Protein AF-A0A0G4H4T4-F1 (afdb_monomer)

Solvent-accessible surface area (backbone atoms only — not comparable to full-atom values): 20470 Å² total; per-residue (Å²): 136,87,86,87,83,89,79,90,76,86,79,80,77,78,75,78,74,73,70,76,80,68,74,73,81,75,78,74,52,61,68,52,47,75,66,46,26,51,54,52,44,67,73,42,42,95,56,39,60,90,73,38,37,71,40,66,30,82,48,94,60,64,48,54,37,31,31,48,62,66,44,24,64,69,31,49,45,28,69,75,66,34,40,66,77,55,71,51,74,56,54,54,92,79,31,31,40,35,32,39,45,32,46,60,18,65,67,58,53,51,41,40,59,73,68,26,41,36,42,32,26,19,42,52,68,68,33,36,50,28,31,52,51,21,32,42,74,65,66,50,57,61,51,41,41,32,76,31,36,59,16,57,48,76,45,69,31,31,36,40,15,36,70,71,30,48,73,52,55,35,79,47,40,71,78,66,74,73,59,77,67,78,84,75,78,77,86,52,60,80,54,71,47,85,33,46,26,31,24,52,50,78,43,48,80,79,69,46,60,79,80,58,62,92,54,54,31,36,34,40,39,43,49,69,41,36,56,64,33,28,54,65,12,23,52,59,43,56,71,36,96,76,33,55,38,32,33,45,37,51,50,42,57,71,45,16,49,76,69,77,44,52,61,68,62,49,51,55,51,48,38,64,66,70,58,28,44,33,36,58,56,89,56,98,68,65,64,94,72,58,64,24,88,22,45,70,55,43,31,52,51,39,34,78,46,66,40,76,71,74,75,90,66,85,71,28,37,36,41,36,41,64,83,73,90,68,72,75,64,57,57,69,66,54,71,75,43,96,59,49,50,69,63,69,73,92,71,90,74,80,73,98,77,82,84,132

Radius of gyration: 23.06 Å; Cα contacts (8 Å, |Δi|>4): 632; chains: 1; bounding box: 80×71×57 Å

InterPro domains:
  IPR006342 Methyltransferase FkbM [PF05050] (99-255)
  IPR006342 Methyltransferase FkbM [TIGR01444] (96-235)
  IPR029063 S-adenosyl-L-methionine-dependent methyltransferase superfamily [G3DSA:3.40.50.150] (80-288)
  IPR029063 S-adenosyl-L-methionine-dependent methyltransferase superfamily [SSF53335] (57-280)
  IPR052514 S-adenosyl-L-methionine-dependent methyltransferase [PTHR34203] (74-253)

Sequence (356 aa):
MLLSMFLFVALRLERKDQAVNVSAYVPSPADLSLEGCAALLSYYGSSGPNNTEVVVVEHNPFFNMAVWKEGDLISREIQQTKQLGEQGMPLDGDEVLIDVGANVGWYTLKAASEGHRVFAFEPMPQNYELVHWSLCKNGFTHVKLFNVALGSKEQSCWMESAYDNFGNGVVRCKNERDSGGVMQEREHFERASHIKALRFDSLLPALGLDALGSRPLTLKVDIEGSEVGFFEGAQRFFSGPNAPTLIQLEVNERFLIQKGKSAQLLLQKLSTVNNYDIYINQCAKIPKGLIFGSKRRFWAFLKKHGVPEYPGQFDVVAILRTWSDHFMWLSNIYCGFSSVKYLPSYRHLESCNQLQ

Structure (mmCIF, N/CA/C/O backbone):
data_AF-A0A0G4H4T4-F1
#
_entry.id   AF-A0A0G4H4T4-F1
#
loop_
_atom_site.group_PDB
_atom_site.id
_atom_site.type_symbol
_atom_site.label_atom_id
_atom_site.label_alt_id
_atom_site.label_comp_id
_atom_site.label_asym_id
_atom_site.label_entity_id
_atom_site.label_seq_id
_atom_site.pdbx_PDB_ins_code
_atom_site.Cartn_x
_atom_site.Cartn_y
_atom_site.Cartn_z
_atom_site.occupancy
_atom_site.B_iso_or_equiv
_atom_site.auth_seq_id
_atom_site.auth_comp_id
_atom_site.auth_asym_id
_atom_site.auth_atom_id
_atom_site.pdbx_PDB_model_num
ATOM 1 N N . MET A 1 1 ? -49.596 53.804 14.381 1.00 37.28 1 MET A N 1
ATOM 2 C CA . MET A 1 1 ? -49.160 52.701 15.261 1.00 37.28 1 MET A CA 1
ATOM 3 C C . MET A 1 1 ? -50.045 51.505 14.951 1.00 37.28 1 MET A C 1
ATOM 5 O O . MET A 1 1 ? -51.248 51.647 15.077 1.00 37.28 1 MET A O 1
ATOM 9 N N . LEU A 1 2 ? -49.427 50.394 14.540 1.00 32.81 2 LEU A N 1
ATOM 10 C CA . LEU A 1 2 ? -49.981 49.037 14.404 1.00 32.81 2 LEU A CA 1
ATOM 11 C C . LEU A 1 2 ? -50.993 48.715 13.276 1.00 32.81 2 LEU A C 1
ATOM 13 O O . LEU A 1 2 ? -52.074 49.276 13.182 1.00 32.81 2 LEU A O 1
ATOM 17 N N . LEU A 1 3 ? -50.600 47.653 12.558 1.00 27.78 3 LEU A N 1
ATOM 18 C CA . LEU A 1 3 ? -51.378 46.582 11.920 1.00 27.78 3 LEU A CA 1
ATOM 19 C C . LEU A 1 3 ? -52.024 46.774 10.529 1.00 27.78 3 LEU A C 1
ATOM 21 O O . LEU A 1 3 ? -53.104 47.333 10.384 1.00 27.78 3 LEU A O 1
ATOM 25 N N . SER A 1 4 ? -51.450 46.029 9.570 1.00 32.47 4 SER A N 1
ATOM 26 C CA . SER A 1 4 ? -52.080 44.893 8.854 1.00 32.47 4 SER A CA 1
ATOM 27 C C . SER A 1 4 ? -52.183 44.983 7.322 1.00 32.47 4 SER A C 1
ATOM 29 O O . SER A 1 4 ? -52.358 46.051 6.753 1.00 32.47 4 SER A O 1
ATOM 31 N N . MET A 1 5 ? -52.121 43.786 6.714 1.00 32.56 5 MET A N 1
ATOM 32 C CA . MET A 1 5 ? -52.320 43.389 5.305 1.00 32.56 5 MET A CA 1
ATOM 33 C C . MET A 1 5 ? -51.042 43.322 4.453 1.00 32.56 5 MET A C 1
ATOM 35 O O . MET A 1 5 ? -50.627 44.290 3.833 1.00 32.56 5 MET A O 1
ATOM 39 N N . PHE A 1 6 ? -50.264 42.235 4.533 1.00 34.12 6 PHE A N 1
ATOM 40 C CA . PHE A 1 6 ? -50.446 40.958 3.806 1.00 34.12 6 PHE A CA 1
ATOM 41 C C . PHE A 1 6 ? -50.684 41.121 2.296 1.00 34.12 6 PHE A C 1
ATOM 43 O O . PHE A 1 6 ? -51.820 41.232 1.848 1.00 34.12 6 PHE A O 1
ATOM 50 N N . LEU A 1 7 ? -49.608 40.979 1.515 1.00 29.95 7 LEU A N 1
ATOM 51 C CA . LEU A 1 7 ? -49.676 40.406 0.174 1.00 29.95 7 LEU A CA 1
ATOM 52 C C . LEU A 1 7 ? -48.554 39.367 0.035 1.00 29.95 7 LEU A C 1
ATOM 54 O O . LEU A 1 7 ? -47.370 39.693 -0.007 1.00 29.95 7 LEU A O 1
ATOM 58 N N . PHE A 1 8 ? -48.954 38.098 0.046 1.00 31.11 8 PHE A N 1
ATOM 59 C CA . PHE A 1 8 ? -48.112 36.938 -0.224 1.00 31.11 8 PHE A CA 1
ATOM 60 C C . PHE A 1 8 ? -47.688 36.951 -1.700 1.00 31.11 8 PHE A C 1
ATOM 62 O O . PHE A 1 8 ? -48.530 36.798 -2.582 1.00 31.11 8 PHE A O 1
ATOM 69 N N . VAL A 1 9 ? -46.387 37.046 -1.970 1.00 30.89 9 VAL A N 1
ATOM 70 C CA . VAL A 1 9 ? -45.792 36.564 -3.224 1.00 30.89 9 VAL A CA 1
ATOM 71 C C . VAL A 1 9 ? -44.870 35.411 -2.851 1.00 30.89 9 VAL A C 1
ATOM 73 O O . VAL A 1 9 ? -43.758 35.604 -2.366 1.00 30.89 9 VAL A O 1
ATOM 76 N N . ALA A 1 10 ? -45.369 34.191 -3.029 1.00 31.05 10 ALA A N 1
ATOM 77 C CA . ALA A 1 10 ? -44.588 32.973 -2.895 1.00 31.05 10 ALA A CA 1
ATOM 78 C C . ALA A 1 10 ? -43.666 32.828 -4.117 1.00 31.05 10 ALA A C 1
ATOM 80 O O . ALA A 1 10 ? -44.035 32.222 -5.121 1.00 31.05 10 ALA A O 1
ATOM 81 N N . LEU A 1 11 ? -42.456 33.387 -4.041 1.00 30.59 11 LEU A N 1
ATOM 82 C CA . LEU A 1 11 ? -41.373 33.034 -4.958 1.00 30.59 11 LEU A CA 1
ATOM 83 C C . LEU A 1 11 ? -40.764 31.710 -4.496 1.00 30.59 11 LEU A C 1
ATOM 85 O O . LEU A 1 11 ? -39.883 31.655 -3.638 1.00 30.59 11 LEU A O 1
ATOM 89 N N . ARG A 1 12 ? -41.278 30.626 -5.078 1.00 30.78 12 ARG A N 1
ATOM 90 C CA . ARG A 1 12 ? -40.677 29.295 -5.048 1.00 30.78 12 ARG A CA 1
ATOM 91 C C . ARG A 1 12 ? -39.359 29.365 -5.827 1.00 30.78 12 ARG A C 1
ATOM 93 O O . ARG A 1 12 ? -39.325 29.152 -7.033 1.00 30.78 12 ARG A O 1
ATOM 100 N N . LEU A 1 13 ? -38.274 29.725 -5.145 1.00 31.22 13 LEU A N 1
ATOM 101 C CA . LEU A 1 13 ? -36.924 29.523 -5.657 1.00 31.22 13 LEU A CA 1
ATOM 102 C C . LEU A 1 13 ? -36.629 28.024 -5.574 1.00 31.22 13 LEU A C 1
ATOM 104 O O . LEU A 1 13 ? -36.063 27.536 -4.599 1.00 31.22 13 LEU A O 1
ATOM 108 N N . GLU A 1 14 ? -37.044 27.287 -6.603 1.00 32.19 14 GLU A N 1
ATOM 109 C CA . GLU A 1 14 ? -36.424 26.010 -6.934 1.00 32.19 14 GLU A CA 1
ATOM 110 C C . GLU A 1 14 ? -34.950 26.300 -7.230 1.00 32.19 14 GLU A C 1
ATOM 112 O O . GLU A 1 14 ? -34.565 26.655 -8.346 1.00 32.19 14 GLU A O 1
ATOM 117 N N . ARG A 1 15 ? -34.102 26.187 -6.199 1.00 32.22 15 ARG A N 1
ATOM 118 C CA . ARG A 1 15 ? -32.687 25.916 -6.421 1.00 32.22 15 ARG A CA 1
ATOM 119 C C . ARG A 1 15 ? -32.653 24.616 -7.208 1.00 32.22 15 ARG A C 1
ATOM 121 O O . ARG A 1 15 ? -32.870 23.540 -6.660 1.00 32.22 15 ARG A O 1
ATOM 128 N N . LYS A 1 16 ? -32.399 24.732 -8.510 1.00 32.16 16 LYS A N 1
ATOM 129 C CA . LYS A 1 16 ? -31.755 23.666 -9.262 1.00 32.16 16 LYS A CA 1
ATOM 130 C C . LYS A 1 16 ? -30.406 23.457 -8.590 1.00 32.16 16 LYS A C 1
ATOM 132 O O . LYS A 1 16 ? -29.417 24.071 -8.982 1.00 32.16 16 LYS A O 1
ATOM 137 N N . ASP A 1 17 ? -30.387 22.620 -7.559 1.00 33.25 17 ASP A N 1
ATOM 138 C CA . ASP A 1 17 ? -29.204 21.853 -7.225 1.00 33.25 17 ASP A CA 1
ATOM 139 C C . ASP A 1 17 ? -28.905 21.048 -8.489 1.00 33.25 17 ASP A C 1
ATOM 141 O O . ASP A 1 17 ? -29.428 19.957 -8.717 1.00 33.25 17 ASP A O 1
ATOM 145 N N . GLN A 1 18 ? -28.108 21.640 -9.381 1.00 31.28 18 GLN A N 1
ATOM 146 C CA . GLN A 1 18 ? -27.301 20.865 -10.297 1.00 31.28 18 GLN A CA 1
ATOM 147 C C . GLN A 1 18 ? -26.357 20.073 -9.400 1.00 31.28 18 GLN A C 1
ATOM 149 O O . GLN A 1 18 ? -25.233 20.486 -9.124 1.00 31.28 18 GLN A O 1
ATOM 154 N N . ALA A 1 19 ? -26.855 18.940 -8.903 1.00 32.88 19 ALA A N 1
ATOM 155 C CA . ALA A 1 19 ? -26.025 17.822 -8.539 1.00 32.88 19 ALA A CA 1
ATOM 156 C C . ALA A 1 19 ? -25.142 17.587 -9.761 1.00 32.88 19 ALA A C 1
ATOM 158 O O . ALA A 1 19 ? -25.596 17.079 -10.790 1.00 32.88 19 ALA A O 1
ATOM 159 N N . VAL A 1 20 ? -23.901 18.065 -9.689 1.00 32.56 20 VAL A N 1
ATOM 160 C CA . VAL A 1 20 ? -22.865 17.640 -10.612 1.00 32.56 20 VAL A CA 1
ATOM 161 C C . VAL A 1 20 ? -22.817 16.139 -10.407 1.00 32.56 20 VAL A C 1
ATOM 163 O O . VAL A 1 20 ? -22.370 15.656 -9.368 1.00 32.56 20 VAL A O 1
ATOM 166 N N . ASN A 1 21 ? -23.392 15.418 -11.361 1.00 32.97 21 ASN A N 1
ATOM 167 C CA . ASN A 1 21 ? -23.432 13.973 -11.380 1.00 32.97 21 ASN A CA 1
ATOM 168 C C . ASN A 1 21 ? -22.012 13.506 -11.720 1.00 32.97 21 ASN A C 1
ATOM 170 O O . ASN A 1 21 ? -21.720 13.081 -12.834 1.00 32.97 21 ASN A O 1
ATOM 174 N N . VAL A 1 22 ? -21.084 13.687 -10.778 1.00 40.03 22 VAL A N 1
ATOM 175 C CA . VAL A 1 22 ? -19.792 13.020 -10.802 1.00 40.03 22 VAL A CA 1
ATOM 176 C C . VAL A 1 22 ? -20.114 11.592 -10.394 1.00 40.03 22 VAL A C 1
ATOM 178 O O . VAL A 1 22 ? -20.008 11.234 -9.225 1.00 40.03 22 VAL A O 1
ATOM 181 N N . SER A 1 23 ? -20.553 10.760 -11.341 1.00 44.47 23 SER A N 1
ATOM 182 C CA . SER A 1 23 ? -20.332 9.329 -11.170 1.00 44.47 23 SER A CA 1
ATOM 183 C C . SER A 1 23 ? -18.817 9.195 -11.051 1.00 44.47 23 SER A C 1
ATOM 185 O O . SER A 1 23 ? -18.103 9.366 -12.042 1.00 44.47 23 SER A O 1
ATOM 187 N N . ALA A 1 24 ? -18.317 9.070 -9.821 1.00 53.00 24 ALA A N 1
ATOM 188 C CA . ALA A 1 24 ? -16.897 9.006 -9.539 1.00 53.00 24 ALA A CA 1
ATOM 189 C C . ALA A 1 24 ? -16.314 7.906 -10.424 1.00 53.00 24 ALA A C 1
ATOM 191 O O . ALA A 1 24 ? -16.667 6.739 -10.275 1.00 53.00 24 ALA A O 1
ATOM 192 N N . TYR A 1 25 ? -15.496 8.290 -11.406 1.00 64.69 25 TYR A N 1
ATOM 193 C CA . TYR A 1 25 ? -14.772 7.325 -12.216 1.00 64.69 25 TYR A CA 1
ATOM 194 C C . TYR A 1 25 ? -13.873 6.548 -11.260 1.00 64.69 25 TYR A C 1
ATOM 196 O O . TYR A 1 25 ? -12.859 7.075 -10.795 1.00 64.69 25 TYR A O 1
ATOM 204 N N . VAL A 1 26 ? -14.290 5.331 -10.923 1.00 70.81 26 VAL A N 1
ATOM 205 C CA . VAL A 1 26 ? -13.469 4.398 -10.171 1.00 70.81 26 VAL A CA 1
ATOM 206 C C . VAL A 1 26 ? -12.396 3.911 -11.142 1.00 70.81 26 VAL A C 1
ATOM 208 O O . VAL A 1 26 ? -12.739 3.323 -12.169 1.00 70.81 26 VAL A O 1
ATOM 211 N N . PRO A 1 27 ? -11.110 4.199 -10.892 1.00 82.56 27 PRO A N 1
ATOM 212 C CA . PRO A 1 27 ? -10.045 3.727 -11.761 1.00 82.56 27 PRO A CA 1
ATOM 213 C C . PRO A 1 27 ? -10.032 2.201 -11.771 1.00 82.56 27 PRO A C 1
ATOM 215 O O . PRO A 1 27 ? -10.185 1.556 -10.731 1.00 82.56 27 PRO A O 1
ATOM 218 N N . SER A 1 28 ? -9.826 1.631 -12.954 1.00 89.81 28 SER A N 1
ATOM 219 C CA . SER A 1 28 ? -9.488 0.214 -13.054 1.00 89.81 28 SER A CA 1
ATOM 220 C C . SER A 1 28 ? -8.114 -0.018 -12.418 1.00 89.81 28 SER A C 1
ATOM 222 O O . SER A 1 28 ? -7.262 0.875 -12.495 1.00 89.81 28 SER A O 1
ATOM 224 N N . PRO A 1 29 ? -7.891 -1.173 -11.773 1.00 94.56 29 PRO A N 1
ATOM 225 C CA . PRO A 1 29 ? -6.560 -1.531 -11.312 1.00 94.56 29 PRO A CA 1
ATOM 226 C C . PRO A 1 29 ? -5.611 -1.734 -12.502 1.00 94.56 29 PRO A C 1
ATOM 228 O O . PRO A 1 29 ? -6.056 -1.887 -13.642 1.00 94.56 29 PRO A O 1
ATOM 231 N N . ALA A 1 30 ? -4.309 -1.765 -12.220 1.00 96.19 30 ALA A N 1
ATOM 232 C CA . ALA A 1 30 ? -3.278 -2.133 -13.180 1.00 96.19 30 ALA A CA 1
ATOM 233 C C . ALA A 1 30 ? -3.620 -3.454 -13.887 1.00 96.19 30 ALA A C 1
ATOM 235 O O . ALA A 1 30 ? -4.069 -4.410 -13.247 1.00 96.19 30 ALA A O 1
ATOM 236 N N . ASP A 1 31 ? -3.375 -3.519 -15.197 1.00 96.62 31 ASP A N 1
ATOM 237 C CA . ASP A 1 31 ? -3.508 -4.765 -15.946 1.00 96.62 31 ASP A CA 1
ATOM 238 C C . ASP A 1 31 ? -2.306 -5.671 -15.650 1.00 96.62 31 ASP A C 1
ATOM 240 O O . ASP A 1 31 ? -1.183 -5.417 -16.093 1.00 96.62 31 ASP A O 1
ATOM 244 N N . LEU A 1 32 ? -2.560 -6.706 -14.849 1.00 97.25 32 LEU A N 1
ATOM 245 C CA . LEU A 1 32 ? -1.602 -7.753 -14.494 1.00 97.25 32 LEU A CA 1
ATOM 246 C C . LEU A 1 32 ? -1.902 -9.073 -15.221 1.00 97.25 32 LEU A C 1
ATOM 248 O O . LEU A 1 32 ? -1.457 -10.136 -14.789 1.00 97.25 32 LEU A O 1
ATOM 252 N N . SER A 1 33 ? -2.693 -9.037 -16.299 1.00 96.75 33 SER A N 1
ATOM 253 C CA . SER A 1 33 ? -2.870 -10.194 -17.175 1.00 96.75 33 SER A CA 1
ATOM 254 C C . SER A 1 33 ? -1.559 -10.554 -17.883 1.00 96.75 33 SER A C 1
ATOM 256 O O . SER A 1 33 ? -0.633 -9.746 -17.971 1.00 96.75 33 SER A O 1
ATOM 258 N N . LEU A 1 34 ? -1.476 -11.772 -18.427 1.00 94.44 34 LEU A N 1
ATOM 259 C CA . LEU A 1 34 ? -0.310 -12.198 -19.210 1.00 94.44 34 LEU A CA 1
ATOM 260 C C . LEU A 1 34 ? -0.035 -11.248 -20.386 1.00 94.44 34 LEU A C 1
ATOM 262 O O . LEU A 1 34 ? 1.118 -10.904 -20.632 1.00 94.44 34 LEU A O 1
ATOM 266 N N . GLU A 1 35 ? -1.084 -10.798 -21.078 1.00 95.94 35 GLU A N 1
ATOM 267 C CA . GLU A 1 35 ? -0.975 -9.867 -22.206 1.00 95.94 35 GLU A CA 1
ATOM 268 C C . GLU A 1 35 ? -0.559 -8.467 -21.743 1.00 95.94 35 GLU A C 1
ATOM 270 O O . GLU A 1 35 ? 0.391 -7.902 -22.289 1.00 95.94 35 GLU A O 1
ATOM 275 N N . GLY A 1 36 ? -1.202 -7.941 -20.694 1.00 96.00 36 GLY A N 1
ATOM 276 C CA . GLY A 1 36 ? -0.871 -6.637 -20.117 1.00 96.00 36 GLY A CA 1
ATOM 277 C C . GLY A 1 36 ? 0.573 -6.566 -19.627 1.00 96.00 36 GLY A C 1
ATOM 278 O O . GLY A 1 36 ? 1.312 -5.640 -19.968 1.00 96.00 36 GLY A O 1
ATOM 279 N N . CYS A 1 37 ? 1.022 -7.592 -18.903 1.00 96.94 37 CYS A N 1
ATOM 280 C CA . CYS A 1 37 ? 2.400 -7.674 -18.438 1.00 96.94 37 CYS A CA 1
ATOM 281 C C . CYS A 1 37 ? 3.404 -7.876 -19.576 1.00 96.94 37 CYS A C 1
ATOM 283 O O . CYS A 1 37 ? 4.476 -7.273 -19.538 1.00 96.94 37 CYS A O 1
ATOM 285 N N . ALA A 1 38 ? 3.083 -8.666 -20.606 1.00 95.50 38 ALA A N 1
ATOM 286 C CA . ALA A 1 38 ? 3.955 -8.809 -21.771 1.00 95.50 38 ALA A CA 1
ATOM 287 C C . ALA A 1 38 ? 4.137 -7.471 -22.506 1.00 95.50 38 ALA A C 1
ATOM 289 O O . ALA A 1 38 ? 5.264 -7.108 -22.846 1.00 95.50 38 ALA A O 1
ATOM 290 N N . ALA A 1 39 ? 3.055 -6.709 -22.693 1.00 95.62 39 ALA A N 1
ATOM 291 C CA . ALA A 1 39 ? 3.109 -5.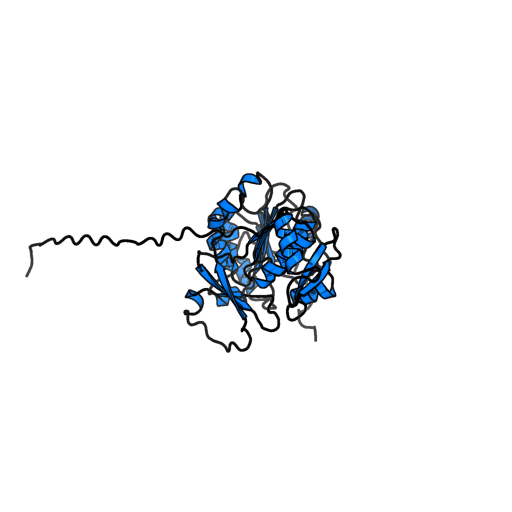381 -23.298 1.00 95.62 39 ALA A CA 1
ATOM 292 C C . ALA A 1 39 ? 3.951 -4.403 -22.457 1.00 95.62 39 ALA A C 1
ATOM 294 O O . ALA A 1 39 ? 4.842 -3.739 -22.990 1.00 95.62 39 ALA A O 1
ATOM 295 N N . LEU A 1 40 ? 3.729 -4.364 -21.138 1.00 95.06 40 LEU A N 1
ATOM 296 C CA . LEU A 1 40 ? 4.469 -3.502 -20.210 1.00 95.06 40 LEU A CA 1
ATOM 297 C C . LEU A 1 40 ? 5.972 -3.822 -20.195 1.00 95.06 40 LEU A C 1
ATOM 299 O O . LEU A 1 40 ? 6.812 -2.928 -20.310 1.00 95.06 40 LEU A O 1
ATOM 303 N N . LEU A 1 41 ? 6.321 -5.105 -20.076 1.00 94.94 41 LEU A N 1
ATOM 304 C CA . LEU A 1 41 ? 7.710 -5.562 -20.056 1.00 94.94 41 LEU A CA 1
ATOM 305 C C . LEU A 1 41 ? 8.390 -5.371 -21.416 1.00 94.94 41 LEU A C 1
ATOM 307 O O . LEU A 1 41 ? 9.589 -5.118 -21.454 1.00 94.94 41 LEU A O 1
ATOM 311 N N . SER A 1 42 ? 7.650 -5.445 -22.527 1.00 94.81 42 SER A N 1
ATOM 312 C CA . SER A 1 42 ? 8.179 -5.103 -23.852 1.00 94.81 42 SER A CA 1
ATOM 313 C C . SER A 1 42 ? 8.459 -3.607 -23.996 1.00 94.81 42 SER A C 1
ATOM 315 O O . SER A 1 42 ? 9.399 -3.245 -24.699 1.00 94.81 42 SER A O 1
ATOM 317 N N . TYR A 1 43 ? 7.653 -2.746 -23.369 1.00 93.81 43 TYR A N 1
ATOM 318 C CA . TYR A 1 43 ? 7.829 -1.294 -23.428 1.00 93.81 43 TYR A CA 1
ATOM 319 C C . TYR A 1 43 ? 9.043 -0.826 -22.615 1.00 93.81 43 TYR A C 1
ATOM 321 O O . TYR A 1 43 ? 9.871 -0.076 -23.125 1.00 93.81 43 TYR A O 1
ATOM 329 N N . TYR A 1 44 ? 9.182 -1.298 -21.372 1.00 91.69 44 TYR A N 1
ATOM 330 C CA . TYR A 1 44 ? 10.284 -0.898 -20.483 1.00 91.69 44 TYR A CA 1
ATOM 331 C C . TYR A 1 44 ? 11.536 -1.781 -20.591 1.00 91.69 44 TYR A C 1
ATOM 333 O O . TYR A 1 44 ? 12.620 -1.396 -20.153 1.00 91.69 44 TYR A O 1
ATOM 341 N N . GLY A 1 45 ? 11.409 -2.985 -21.148 1.00 88.88 45 GLY A N 1
ATOM 342 C CA . GLY A 1 45 ? 12.477 -3.977 -21.171 1.00 88.88 45 GLY A CA 1
ATOM 343 C C . GLY A 1 45 ? 12.793 -4.564 -19.791 1.00 88.88 45 GLY A C 1
ATOM 344 O O . GLY A 1 45 ? 12.086 -4.371 -18.797 1.00 88.88 45 GLY A O 1
ATOM 345 N N . SER A 1 46 ? 13.899 -5.311 -19.726 1.00 79.12 46 SER A N 1
ATOM 346 C CA . SER A 1 46 ? 14.372 -5.962 -18.498 1.00 79.12 46 SER A CA 1
ATOM 347 C C . SER A 1 46 ? 14.999 -5.004 -17.483 1.00 79.12 46 SER A C 1
ATOM 349 O O . SER A 1 46 ? 15.239 -5.421 -16.354 1.00 79.12 46 SER A O 1
ATOM 351 N N . SER A 1 47 ? 15.288 -3.764 -17.883 1.00 81.88 47 SER A N 1
ATOM 352 C CA . SER A 1 47 ? 15.904 -2.726 -17.049 1.00 81.88 47 SER A CA 1
ATOM 353 C C . SER A 1 47 ? 14.917 -1.964 -16.167 1.00 81.88 47 SER A C 1
ATOM 355 O O . SER A 1 47 ? 15.364 -1.249 -15.280 1.00 81.88 47 SER A O 1
ATOM 357 N N . GLY A 1 48 ? 13.609 -2.116 -16.391 1.00 88.75 48 GLY A N 1
ATOM 358 C CA . GLY A 1 48 ? 12.593 -1.351 -15.670 1.00 88.75 48 GLY A CA 1
ATOM 359 C C . GLY A 1 48 ? 12.354 0.051 -16.241 1.00 88.75 48 GLY A C 1
ATOM 360 O O . GLY A 1 48 ? 12.911 0.399 -17.287 1.00 88.75 48 GLY A O 1
ATOM 361 N N . PRO A 1 49 ? 11.489 0.846 -15.586 1.00 89.62 49 PRO A N 1
ATOM 362 C CA . PRO A 1 49 ? 11.192 2.222 -15.980 1.00 89.62 49 PRO A CA 1
ATOM 363 C C . PRO A 1 49 ? 12.413 3.154 -16.009 1.00 89.62 49 PRO A C 1
ATOM 365 O O . PRO A 1 49 ? 13.498 2.830 -15.524 1.00 89.62 49 PRO A O 1
ATOM 368 N N . ASN A 1 50 ? 12.255 4.345 -16.590 1.00 86.12 50 ASN A N 1
ATOM 369 C CA . ASN A 1 50 ? 13.350 5.313 -16.697 1.00 86.12 50 ASN A CA 1
ATOM 370 C C . ASN A 1 50 ? 13.886 5.731 -15.318 1.00 86.12 50 ASN A C 1
ATOM 372 O O . ASN A 1 50 ? 13.115 6.025 -14.409 1.00 86.12 50 ASN A O 1
ATOM 376 N N . ASN A 1 51 ? 15.214 5.844 -15.205 1.00 88.88 51 ASN A N 1
ATOM 377 C CA . ASN A 1 51 ? 15.927 6.186 -13.967 1.00 88.88 51 ASN A CA 1
ATOM 378 C C . ASN A 1 51 ? 15.721 5.186 -12.810 1.00 88.88 51 ASN A C 1
ATOM 380 O O . ASN A 1 51 ? 15.662 5.571 -11.639 1.00 88.88 51 ASN A O 1
ATOM 384 N N . THR A 1 52 ? 15.628 3.897 -13.137 1.00 92.81 52 THR A N 1
ATOM 385 C CA . THR A 1 52 ? 15.449 2.828 -12.149 1.00 92.81 52 THR A CA 1
ATOM 386 C C . THR A 1 52 ? 16.604 1.838 -12.150 1.00 92.81 52 TH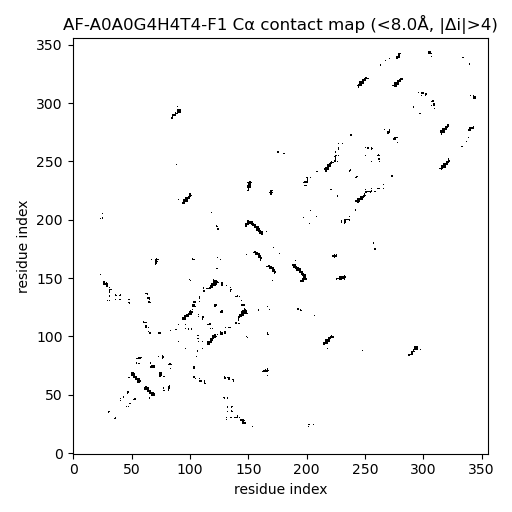R A C 1
ATOM 388 O O . THR A 1 52 ? 17.407 1.777 -13.085 1.00 92.81 52 THR A O 1
ATOM 391 N N . GLU A 1 53 ? 16.693 1.080 -11.066 1.00 94.25 53 GLU A N 1
ATOM 392 C CA . GLU A 1 53 ? 17.526 -0.104 -10.928 1.00 94.25 53 GLU A CA 1
ATOM 393 C C . GLU A 1 53 ? 16.643 -1.280 -10.504 1.00 94.25 53 GLU A C 1
ATOM 395 O O . GLU A 1 53 ? 15.724 -1.121 -9.700 1.00 94.25 53 GLU A O 1
ATOM 400 N N . VAL A 1 54 ? 16.927 -2.473 -11.030 1.00 95.25 54 VAL A N 1
ATOM 401 C CA . VAL A 1 54 ? 16.255 -3.702 -10.603 1.00 95.25 54 VAL A CA 1
ATOM 402 C C . VAL A 1 54 ? 17.076 -4.357 -9.505 1.00 95.25 54 VAL A C 1
ATOM 404 O O . VAL A 1 54 ? 18.195 -4.815 -9.731 1.00 95.25 54 VAL A O 1
ATOM 407 N N . VAL A 1 55 ? 16.489 -4.437 -8.320 1.00 94.25 55 VAL A N 1
ATOM 408 C CA . VAL A 1 55 ? 17.070 -5.091 -7.154 1.00 94.25 55 VAL A CA 1
ATOM 409 C C . VAL A 1 55 ? 16.406 -6.451 -6.966 1.00 94.25 55 VAL A C 1
ATOM 411 O O . VAL A 1 55 ? 15.182 -6.558 -6.919 1.00 94.25 55 VAL A O 1
ATOM 414 N N . VAL A 1 56 ? 17.215 -7.503 -6.841 1.00 93.38 56 VAL A N 1
ATOM 415 C CA . VAL A 1 56 ? 16.737 -8.803 -6.355 1.00 93.38 56 VAL A CA 1
ATOM 416 C C . VAL A 1 56 ? 16.698 -8.732 -4.834 1.00 93.38 56 VAL A C 1
ATOM 418 O O . VAL A 1 56 ? 17.735 -8.574 -4.193 1.00 93.38 56 VAL A O 1
ATOM 421 N N . VAL A 1 57 ? 15.499 -8.802 -4.267 1.00 87.81 57 VAL A N 1
ATOM 422 C CA . VAL A 1 57 ? 15.285 -8.802 -2.822 1.00 87.81 57 VAL A CA 1
ATOM 423 C C . VAL A 1 57 ? 15.593 -10.191 -2.285 1.00 87.81 57 VAL A C 1
ATOM 425 O O . VAL A 1 57 ? 14.946 -11.174 -2.654 1.00 87.81 57 VAL A O 1
ATOM 428 N N . GLU A 1 58 ? 16.586 -10.261 -1.399 1.00 81.31 58 GLU A N 1
ATOM 429 C CA . GLU A 1 58 ? 17.065 -11.500 -0.783 1.00 81.31 58 GLU A CA 1
ATOM 430 C C . GLU A 1 58 ? 16.195 -11.908 0.410 1.00 81.31 58 GLU A C 1
ATOM 432 O O . GLU A 1 58 ? 16.641 -11.979 1.557 1.00 81.31 58 GLU A O 1
ATOM 437 N N . HIS A 1 59 ? 14.914 -12.151 0.133 1.00 70.19 59 HIS A N 1
ATOM 438 C CA . HIS A 1 59 ? 13.965 -12.712 1.088 1.00 70.19 59 HIS A CA 1
ATOM 439 C C . HIS A 1 59 ? 13.524 -14.116 0.665 1.00 70.19 59 HIS A C 1
ATOM 441 O O . HIS A 1 59 ? 13.815 -14.550 -0.445 1.00 70.19 59 HIS A O 1
ATOM 447 N N . ASN A 1 60 ? 12.849 -14.853 1.551 1.00 67.88 60 ASN A N 1
ATOM 448 C CA . ASN A 1 60 ? 12.244 -16.133 1.195 1.00 67.88 60 ASN A CA 1
ATOM 449 C C . ASN A 1 60 ? 10.714 -15.974 1.143 1.00 67.88 60 ASN A C 1
ATOM 451 O O . ASN A 1 60 ? 10.113 -15.910 2.217 1.00 67.88 60 ASN A O 1
ATOM 455 N N . PRO A 1 61 ? 10.093 -15.925 -0.050 1.00 80.25 61 PRO A N 1
ATOM 456 C CA . PRO A 1 61 ? 10.695 -16.117 -1.375 1.00 80.25 61 PRO A CA 1
ATOM 457 C C . PRO A 1 61 ? 11.339 -14.850 -1.964 1.00 80.25 61 PRO A C 1
ATOM 459 O O . PRO A 1 61 ? 10.966 -13.724 -1.627 1.00 80.25 61 PRO A O 1
ATOM 462 N N . PHE A 1 62 ? 12.303 -15.058 -2.868 1.00 88.94 62 PHE A N 1
ATOM 463 C CA . PHE A 1 62 ? 12.993 -13.986 -3.589 1.00 88.94 62 PHE A CA 1
ATOM 464 C C . PHE A 1 62 ? 12.042 -13.309 -4.577 1.00 88.94 62 PHE A C 1
ATOM 466 O O . PHE A 1 62 ? 11.192 -13.969 -5.178 1.00 88.94 62 PHE A O 1
ATOM 473 N N . PHE A 1 63 ? 12.227 -12.012 -4.807 1.00 93.88 63 PHE A N 1
ATOM 474 C CA . PHE A 1 63 ? 11.501 -11.287 -5.848 1.00 93.88 63 PHE A CA 1
ATOM 475 C C . PHE A 1 63 ? 12.330 -10.134 -6.418 1.00 93.88 63 PHE A C 1
ATOM 477 O O . PHE A 1 63 ? 13.264 -9.640 -5.792 1.00 93.88 63 PHE A O 1
ATOM 484 N N . ASN A 1 64 ? 11.990 -9.711 -7.632 1.00 95.75 64 ASN A N 1
ATOM 485 C CA . ASN A 1 64 ? 12.597 -8.568 -8.307 1.00 95.75 64 ASN A CA 1
ATOM 486 C C . ASN A 1 64 ? 11.805 -7.297 -8.005 1.00 95.75 64 ASN A C 1
ATOM 488 O O . ASN A 1 64 ? 10.577 -7.311 -8.049 1.00 95.75 64 ASN A O 1
ATOM 492 N N . MET A 1 65 ? 12.490 -6.189 -7.775 1.00 95.62 65 MET A N 1
ATOM 493 C CA . MET A 1 65 ? 11.856 -4.906 -7.516 1.00 95.62 65 MET A CA 1
ATOM 494 C C . MET A 1 65 ? 12.582 -3.808 -8.284 1.00 95.62 65 MET A C 1
ATOM 496 O O . MET A 1 65 ? 13.793 -3.657 -8.147 1.00 95.62 65 MET A O 1
ATOM 500 N N . ALA A 1 66 ? 11.848 -3.053 -9.098 1.00 96.69 66 ALA A N 1
ATOM 501 C CA . ALA A 1 66 ? 12.336 -1.793 -9.635 1.00 96.69 66 ALA A CA 1
ATOM 502 C C . ALA A 1 66 ? 12.290 -0.734 -8.529 1.00 96.69 66 ALA A C 1
ATOM 504 O O . ALA A 1 66 ? 11.258 -0.534 -7.890 1.00 96.69 66 ALA A O 1
ATOM 505 N N . VAL A 1 67 ? 13.412 -0.060 -8.318 1.00 95.56 67 VAL A N 1
ATOM 506 C CA . VAL A 1 67 ? 13.560 1.048 -7.371 1.00 95.56 67 VAL A CA 1
ATOM 507 C C . VAL A 1 67 ? 14.207 2.231 -8.074 1.00 95.56 67 VAL A C 1
ATOM 509 O O . VAL A 1 67 ? 14.800 2.077 -9.145 1.00 95.56 67 VAL A O 1
ATOM 512 N N . TRP A 1 68 ? 14.108 3.423 -7.496 1.00 94.50 68 TRP A N 1
ATOM 513 C CA . TRP A 1 68 ? 14.794 4.586 -8.042 1.00 94.50 68 TRP A CA 1
ATOM 514 C C . TRP A 1 68 ? 16.305 4.395 -7.992 1.00 94.50 68 TRP A C 1
ATOM 516 O O . TRP A 1 68 ? 16.853 3.970 -6.978 1.00 94.50 68 TRP A O 1
ATOM 526 N N . LYS A 1 69 ? 16.990 4.747 -9.082 1.00 93.06 69 LYS A N 1
ATOM 527 C CA . LYS A 1 69 ? 18.450 4.638 -9.145 1.00 93.06 69 LYS A CA 1
ATOM 528 C C . LYS A 1 69 ? 19.139 5.594 -8.164 1.00 93.06 69 LYS A C 1
ATOM 530 O O . LYS A 1 69 ? 20.173 5.254 -7.594 1.00 93.06 69 LYS A O 1
ATOM 535 N N . GLU A 1 70 ? 18.574 6.787 -7.990 1.00 90.19 70 GLU A N 1
ATOM 536 C CA . GLU A 1 70 ? 19.083 7.856 -7.131 1.00 90.19 70 GLU A CA 1
ATOM 537 C C . GLU A 1 70 ? 17.951 8.782 -6.657 1.00 90.19 70 GLU A C 1
ATOM 539 O O . GLU A 1 70 ? 16.857 8.757 -7.214 1.00 90.19 70 GLU A O 1
ATOM 544 N N . GLY A 1 71 ? 18.228 9.615 -5.644 1.00 86.38 71 GLY A N 1
ATOM 545 C CA . GLY A 1 71 ? 17.321 10.666 -5.148 1.00 86.38 71 GLY A CA 1
ATOM 546 C C . GLY A 1 71 ? 16.057 10.185 -4.424 1.00 86.38 71 GLY A C 1
ATOM 547 O O . GLY A 1 71 ? 15.108 10.952 -4.285 1.00 86.38 71 GLY A O 1
ATOM 548 N N . ASP A 1 72 ? 16.054 8.942 -3.945 1.00 90.50 72 ASP A N 1
ATOM 549 C CA . ASP A 1 72 ? 15.031 8.395 -3.053 1.00 90.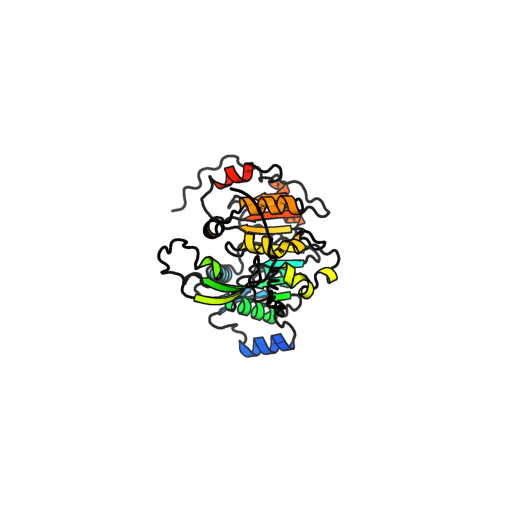50 72 ASP A CA 1
ATOM 550 C C . ASP A 1 72 ? 15.694 7.585 -1.928 1.00 90.50 72 ASP A C 1
ATOM 552 O O . ASP A 1 72 ? 16.555 6.734 -2.176 1.00 90.50 72 ASP A O 1
ATOM 556 N N . LEU A 1 73 ? 15.335 7.883 -0.678 1.00 87.00 73 LEU A N 1
ATOM 557 C CA . LEU A 1 73 ? 15.977 7.291 0.502 1.00 87.00 73 LEU A CA 1
ATOM 558 C C . LEU A 1 73 ? 15.599 5.819 0.685 1.00 87.00 73 LEU A C 1
ATOM 560 O O . LEU A 1 73 ? 16.456 5.005 1.030 1.00 87.00 73 LEU A O 1
ATOM 564 N N . ILE A 1 74 ? 14.338 5.481 0.413 1.00 88.25 74 ILE A N 1
ATOM 565 C CA . ILE A 1 74 ? 13.808 4.119 0.527 1.00 88.25 74 ILE A CA 1
ATOM 566 C C . ILE A 1 74 ? 14.459 3.213 -0.521 1.00 88.25 74 ILE A C 1
ATOM 568 O O . ILE A 1 74 ? 14.964 2.139 -0.197 1.00 88.25 74 ILE A O 1
ATOM 572 N N . SER A 1 75 ? 14.535 3.679 -1.767 1.00 92.12 75 SER A N 1
ATOM 573 C CA . SER A 1 75 ? 15.230 2.983 -2.850 1.00 92.12 75 SER A CA 1
ATOM 574 C C . SER A 1 75 ? 16.702 2.766 -2.520 1.00 92.12 75 SER A C 1
ATOM 576 O O . SER A 1 75 ? 17.191 1.648 -2.669 1.00 92.12 75 SER A O 1
ATOM 578 N N . ARG A 1 76 ? 17.385 3.786 -1.976 1.00 91.56 76 ARG A N 1
ATOM 579 C CA . ARG A 1 76 ? 18.787 3.673 -1.542 1.00 91.56 76 ARG A CA 1
ATOM 580 C C . ARG A 1 76 ? 18.981 2.571 -0.505 1.00 91.56 76 ARG A C 1
ATOM 582 O O . ARG A 1 76 ? 19.921 1.787 -0.624 1.00 91.56 76 ARG A O 1
ATOM 589 N N . GLU A 1 77 ? 18.110 2.501 0.499 1.00 88.38 77 GLU A N 1
ATOM 590 C CA . GLU A 1 77 ? 18.169 1.451 1.520 1.00 88.38 77 GLU A CA 1
ATOM 591 C C . GLU A 1 77 ? 17.986 0.057 0.903 1.00 88.38 77 GLU A C 1
ATOM 593 O O . GLU A 1 77 ? 18.782 -0.847 1.176 1.00 88.38 77 GLU A O 1
ATOM 598 N N . ILE A 1 78 ? 17.008 -0.102 0.006 1.00 90.44 78 ILE A N 1
ATOM 599 C CA . ILE A 1 78 ? 16.739 -1.370 -0.689 1.00 90.44 78 ILE A CA 1
ATOM 600 C C . ILE A 1 78 ? 17.912 -1.776 -1.582 1.00 90.44 78 ILE A C 1
ATOM 602 O O . ILE A 1 78 ? 18.319 -2.936 -1.576 1.00 90.44 78 ILE A O 1
ATOM 606 N N . GLN A 1 79 ? 18.507 -0.840 -2.321 1.00 92.25 79 GLN A N 1
ATOM 607 C CA . GLN A 1 79 ? 19.676 -1.114 -3.161 1.00 92.25 79 GLN A CA 1
ATOM 608 C C . GLN A 1 79 ? 20.850 -1.647 -2.332 1.00 92.25 79 GLN A C 1
ATOM 610 O O . GLN A 1 79 ? 21.491 -2.622 -2.742 1.00 92.25 79 GLN A O 1
ATOM 615 N N . GLN A 1 80 ? 21.109 -1.028 -1.175 1.00 90.38 80 GLN A N 1
ATOM 616 C CA . GLN A 1 80 ? 22.244 -1.332 -0.302 1.00 90.38 80 GLN A CA 1
ATOM 617 C C . GLN A 1 80 ? 22.058 -2.618 0.500 1.00 90.38 80 GLN A C 1
ATOM 619 O O . GLN A 1 80 ? 22.993 -3.403 0.628 1.00 90.38 80 GLN A O 1
ATOM 624 N N . THR A 1 81 ? 20.866 -2.825 1.053 1.00 86.94 81 THR A N 1
ATOM 625 C CA . THR A 1 81 ? 20.612 -3.909 2.012 1.00 86.94 81 THR A CA 1
ATOM 626 C C . THR A 1 81 ? 19.862 -5.087 1.399 1.00 86.94 81 THR A C 1
ATOM 628 O O . THR A 1 81 ? 19.724 -6.124 2.044 1.00 86.94 81 THR A O 1
ATOM 631 N N . LYS A 1 82 ? 19.365 -4.932 0.163 1.00 88.88 82 LYS A N 1
ATOM 632 C CA . LYS A 1 82 ? 18.440 -5.865 -0.502 1.00 88.88 82 LYS A CA 1
ATOM 633 C C . LYS A 1 82 ? 17.156 -6.098 0.296 1.00 88.88 82 LYS A C 1
ATOM 635 O O . LYS A 1 82 ? 16.462 -7.078 0.040 1.00 88.88 82 LYS A O 1
ATOM 640 N N . GLN A 1 83 ? 16.852 -5.215 1.253 1.00 82.75 83 GLN A N 1
ATOM 641 C CA . GLN A 1 83 ? 15.698 -5.257 2.145 1.00 82.75 83 GLN A CA 1
ATOM 642 C C . GLN A 1 83 ? 15.219 -3.823 2.481 1.00 82.75 83 GLN A C 1
ATOM 644 O O . GLN A 1 83 ? 15.905 -2.860 2.157 1.00 82.75 83 GLN A O 1
ATOM 649 N N . LEU A 1 84 ? 14.049 -3.640 3.103 1.00 74.31 84 LEU A N 1
ATOM 650 C CA . LEU A 1 84 ? 13.626 -2.337 3.647 1.00 74.31 84 LEU A CA 1
ATOM 651 C C . LEU A 1 84 ? 13.307 -2.469 5.137 1.00 74.31 84 LEU A C 1
ATOM 653 O O . LEU A 1 84 ? 12.237 -2.958 5.522 1.00 74.31 84 LEU A O 1
ATOM 657 N N . GLY A 1 85 ? 14.276 -2.075 5.970 1.00 63.38 85 GLY A N 1
ATOM 658 C CA . GLY A 1 85 ? 14.439 -2.492 7.366 1.00 63.38 85 GLY A CA 1
ATOM 659 C C . GLY A 1 85 ? 14.135 -3.982 7.602 1.00 63.38 85 GLY A C 1
ATOM 660 O O . GLY A 1 85 ? 13.966 -4.755 6.664 1.00 63.38 85 GLY A O 1
ATOM 661 N N . GLU A 1 86 ? 13.971 -4.420 8.856 1.00 50.78 86 GLU A N 1
ATOM 662 C CA . GLU A 1 86 ? 13.210 -5.667 9.115 1.00 50.78 86 GLU A CA 1
ATOM 663 C C . GLU A 1 86 ? 11.734 -5.372 9.378 1.00 50.78 86 GLU A C 1
ATOM 665 O O . GLU A 1 86 ? 11.085 -5.873 10.296 1.00 50.78 86 GLU A O 1
ATOM 670 N N . GLN A 1 87 ? 11.190 -4.513 8.521 1.00 53.12 87 GLN A N 1
ATOM 671 C CA . GLN A 1 87 ? 9.804 -4.092 8.552 1.00 53.12 87 GLN A CA 1
ATOM 672 C C . GLN A 1 87 ? 8.947 -5.165 7.873 1.00 53.12 87 GLN A C 1
ATOM 674 O O . GLN A 1 87 ? 8.559 -5.080 6.709 1.00 53.12 87 GLN A O 1
ATOM 679 N N . GLY A 1 88 ? 8.721 -6.259 8.594 1.00 55.19 88 GLY A N 1
ATOM 680 C CA . GLY A 1 88 ? 7.729 -7.250 8.212 1.00 55.19 88 GLY A CA 1
ATOM 681 C C . GLY A 1 88 ? 6.353 -6.837 8.708 1.00 55.19 88 GLY A C 1
ATOM 682 O O . GLY A 1 88 ? 6.177 -6.597 9.900 1.00 55.19 88 GLY A O 1
ATOM 683 N N . MET A 1 89 ? 5.372 -6.821 7.812 1.00 68.94 89 MET A N 1
ATOM 684 C CA . MET A 1 89 ? 3.980 -6.906 8.227 1.00 68.94 89 MET A CA 1
ATOM 685 C C . MET A 1 89 ? 3.667 -8.367 8.574 1.00 68.94 89 MET A C 1
ATOM 687 O O . MET A 1 89 ? 3.945 -9.236 7.746 1.00 68.94 89 MET A O 1
ATOM 691 N N . PRO A 1 90 ? 3.135 -8.672 9.771 1.00 71.94 90 PRO A N 1
ATOM 692 C CA . PRO A 1 90 ? 2.804 -10.042 10.126 1.00 71.94 90 PRO A CA 1
ATOM 693 C C . PRO A 1 90 ? 1.516 -10.463 9.409 1.00 71.94 90 PRO A C 1
ATOM 695 O O . PRO A 1 90 ? 0.411 -10.154 9.858 1.00 71.94 90 PRO A O 1
ATOM 698 N N . LEU A 1 91 ? 1.680 -11.170 8.295 1.00 78.50 91 LEU A N 1
ATOM 699 C CA . LEU A 1 91 ? 0.622 -11.882 7.581 1.00 78.50 91 LEU A CA 1
ATOM 700 C C . LEU A 1 91 ? 0.736 -13.387 7.877 1.00 78.50 91 LEU A C 1
ATOM 702 O O . LEU A 1 91 ? 1.788 -13.856 8.308 1.00 78.50 91 LEU A O 1
ATOM 706 N N . ASP A 1 92 ? -0.359 -14.128 7.710 1.00 75.62 92 ASP A N 1
ATOM 707 C CA . ASP A 1 92 ? -0.437 -15.579 7.930 1.00 75.62 92 ASP A CA 1
ATOM 708 C C . ASP A 1 92 ? -1.488 -16.224 7.007 1.00 75.62 92 ASP A C 1
ATOM 710 O O . ASP A 1 92 ? -2.462 -15.595 6.605 1.00 75.62 92 ASP A O 1
ATOM 714 N N . GLY A 1 93 ? -1.342 -17.509 6.683 1.00 82.38 93 GLY A N 1
ATOM 715 C CA . GLY A 1 93 ? -2.388 -18.260 5.971 1.00 82.38 93 GLY A CA 1
ATOM 716 C C . GLY A 1 93 ? -2.879 -17.571 4.688 1.00 82.38 93 GLY A C 1
ATOM 717 O O . GLY A 1 93 ? -2.081 -17.244 3.816 1.00 82.38 93 GLY A O 1
ATOM 718 N N . ASP A 1 94 ? -4.193 -17.360 4.567 1.00 85.00 94 ASP A N 1
ATOM 719 C CA . ASP A 1 94 ? -4.825 -16.712 3.412 1.00 85.00 94 ASP A CA 1
ATOM 720 C C . ASP A 1 94 ? -5.270 -15.260 3.674 1.00 85.00 94 ASP A C 1
ATOM 722 O O . ASP A 1 94 ? -6.173 -14.762 2.988 1.00 85.00 94 ASP A O 1
ATOM 726 N N . GLU A 1 95 ? -4.628 -14.573 4.633 1.00 87.75 95 GLU A N 1
ATOM 727 C CA . GLU A 1 95 ? -4.874 -13.150 4.897 1.00 87.75 95 GLU A CA 1
ATOM 728 C C . GLU A 1 95 ? -4.701 -12.302 3.634 1.00 87.75 95 GLU A C 1
ATOM 730 O O . GLU A 1 95 ? -3.878 -12.586 2.755 1.00 87.75 95 GLU A O 1
ATOM 735 N N . VAL A 1 96 ? -5.458 -11.210 3.587 1.00 93.31 96 VAL A N 1
ATOM 736 C CA . VAL A 1 96 ? -5.399 -10.226 2.509 1.00 93.31 96 VAL A CA 1
ATOM 737 C C . VAL A 1 96 ? -4.788 -8.934 3.035 1.00 93.31 96 VAL A C 1
ATOM 739 O O . VAL A 1 96 ? -5.195 -8.423 4.080 1.00 93.31 96 VAL A O 1
ATOM 742 N N . LEU A 1 97 ? -3.843 -8.383 2.279 1.00 95.44 97 LEU A N 1
ATOM 743 C CA . LEU A 1 97 ? -3.238 -7.088 2.561 1.00 95.44 97 LEU A CA 1
ATOM 744 C C . LEU A 1 97 ? -3.994 -5.969 1.836 1.00 95.44 97 LEU A C 1
ATOM 746 O O . LEU A 1 97 ? -4.226 -6.042 0.629 1.00 95.44 97 LEU A O 1
ATOM 750 N N . ILE A 1 98 ? -4.310 -4.899 2.558 1.00 97.12 98 ILE A N 1
ATOM 751 C CA . ILE A 1 98 ? -4.637 -3.594 1.983 1.00 97.12 98 ILE A CA 1
ATOM 752 C C . ILE A 1 98 ? -3.452 -2.662 2.259 1.00 97.12 98 ILE A C 1
ATOM 754 O O . ILE A 1 98 ? -3.199 -2.323 3.412 1.00 97.12 98 ILE A O 1
ATOM 758 N N . ASP A 1 99 ? -2.721 -2.268 1.218 1.00 97.25 99 ASP A N 1
ATOM 759 C CA . ASP A 1 99 ? -1.535 -1.406 1.291 1.00 97.25 99 ASP A CA 1
ATOM 760 C C . ASP A 1 99 ? -1.878 0.015 0.826 1.00 97.25 99 ASP A C 1
ATOM 762 O O . ASP A 1 99 ? -2.064 0.271 -0.366 1.00 97.25 99 ASP A O 1
ATOM 766 N N . VAL A 1 100 ? -2.014 0.941 1.776 1.00 97.19 100 VAL A N 1
ATOM 767 C CA . VAL A 1 100 ? -2.316 2.352 1.517 1.00 97.19 100 VAL A CA 1
ATOM 768 C C . VAL A 1 100 ? -1.021 3.165 1.574 1.00 97.19 100 VAL A C 1
ATOM 770 O O . VAL A 1 100 ? -0.377 3.252 2.626 1.00 97.19 100 VAL A O 1
ATOM 773 N N . GLY A 1 101 ? -0.653 3.747 0.428 1.00 95.06 101 GLY A N 1
ATOM 774 C CA . GLY A 1 101 ? 0.636 4.405 0.202 1.00 95.06 101 GLY A CA 1
ATOM 775 C C . GLY A 1 101 ? 1.736 3.394 -0.101 1.00 95.06 101 GLY A C 1
ATOM 776 O O . GLY A 1 101 ? 2.701 3.292 0.653 1.00 95.06 101 GLY A O 1
ATOM 777 N N . ALA A 1 102 ? 1.568 2.587 -1.152 1.00 96.00 102 ALA A N 1
ATOM 778 C CA . ALA A 1 102 ? 2.481 1.476 -1.438 1.00 96.00 102 ALA A CA 1
ATOM 779 C C . ALA A 1 102 ? 3.935 1.923 -1.705 1.00 96.00 102 ALA A C 1
ATOM 781 O O . ALA A 1 102 ? 4.855 1.108 -1.586 1.00 96.00 102 ALA A O 1
ATOM 782 N N . ASN A 1 103 ? 4.155 3.207 -2.018 1.00 94.06 103 ASN A N 1
ATOM 783 C CA . ASN A 1 103 ? 5.444 3.800 -2.358 1.00 94.06 103 ASN A CA 1
ATOM 784 C C . ASN A 1 103 ? 6.083 2.988 -3.505 1.00 94.06 103 ASN A C 1
ATOM 786 O O . ASN A 1 103 ? 5.387 2.581 -4.434 1.00 94.06 103 ASN A O 1
ATOM 790 N N . VAL A 1 104 ? 7.375 2.679 -3.443 1.00 95.31 104 VAL A N 1
ATOM 791 C CA . VAL A 1 104 ? 8.068 1.806 -4.403 1.00 95.31 104 VAL A CA 1
ATOM 792 C C . VAL A 1 104 ? 7.581 0.346 -4.376 1.00 95.31 104 VAL A C 1
ATOM 794 O O . VAL A 1 104 ? 7.978 -0.450 -5.221 1.00 95.31 104 VAL A O 1
ATOM 797 N N . GLY A 1 105 ? 6.695 -0.029 -3.444 1.00 95.31 105 GLY A N 1
ATOM 798 C CA . GLY A 1 105 ? 5.980 -1.308 -3.452 1.00 95.31 105 GLY A CA 1
ATOM 799 C C . GLY A 1 105 ? 6.546 -2.386 -2.536 1.00 95.31 105 GLY A C 1
ATOM 800 O O . GLY A 1 105 ? 6.204 -3.550 -2.720 1.00 95.31 105 GLY A O 1
ATOM 801 N N . TRP A 1 106 ? 7.387 -2.039 -1.554 1.00 93.31 106 TRP A N 1
ATOM 802 C CA . TRP A 1 106 ? 8.049 -3.019 -0.678 1.00 93.31 106 TRP A CA 1
ATOM 803 C C . TRP A 1 106 ? 7.061 -3.996 -0.017 1.00 93.31 106 TRP A C 1
ATOM 805 O O . TRP A 1 106 ? 7.177 -5.210 -0.192 1.00 93.31 106 TRP A O 1
ATOM 815 N N . TYR A 1 107 ? 6.058 -3.479 0.703 1.00 91.44 107 TYR A N 1
ATOM 816 C CA . TYR A 1 107 ? 5.063 -4.310 1.394 1.00 91.44 107 TYR A CA 1
ATOM 817 C C . TYR A 1 107 ? 4.167 -5.067 0.414 1.00 91.44 107 TYR A C 1
ATOM 819 O O . TYR A 1 107 ? 3.911 -6.255 0.611 1.00 91.44 107 TYR A O 1
ATOM 827 N N . THR A 1 108 ? 3.741 -4.402 -0.662 1.00 96.19 108 THR A N 1
ATOM 828 C CA . THR A 1 108 ? 2.943 -5.007 -1.734 1.00 96.19 108 THR A CA 1
ATOM 829 C C . THR A 1 108 ? 3.646 -6.215 -2.361 1.00 96.19 108 THR A C 1
ATOM 831 O O . THR A 1 108 ? 3.059 -7.293 -2.431 1.00 96.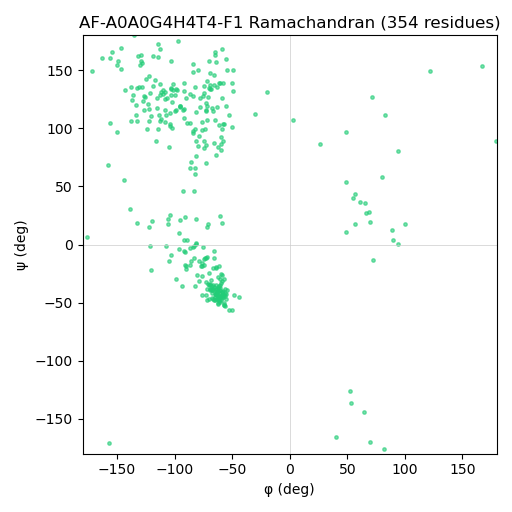19 108 THR A O 1
ATOM 834 N N . LEU A 1 109 ? 4.903 -6.064 -2.791 1.00 95.81 109 LEU A N 1
ATOM 835 C CA . LEU A 1 109 ? 5.673 -7.127 -3.443 1.00 95.81 109 LEU A CA 1
ATOM 836 C C . LEU A 1 109 ? 6.026 -8.250 -2.474 1.00 95.81 109 LEU A C 1
ATOM 838 O O . LEU A 1 109 ? 5.949 -9.414 -2.856 1.00 95.81 109 LEU A O 1
ATOM 842 N N . LYS A 1 110 ? 6.357 -7.911 -1.224 1.00 91.81 110 LYS A N 1
ATOM 843 C CA . LYS A 1 110 ? 6.647 -8.903 -0.190 1.00 91.81 110 LYS A CA 1
ATOM 844 C C . LYS A 1 110 ? 5.429 -9.781 0.110 1.00 91.81 110 LYS A C 1
ATOM 846 O O . LYS A 1 110 ? 5.524 -11.000 0.064 1.00 91.81 110 LYS A O 1
ATOM 851 N N . ALA A 1 111 ? 4.271 -9.177 0.371 1.00 92.31 111 ALA A N 1
ATOM 852 C CA . ALA A 1 111 ? 3.049 -9.938 0.625 1.00 92.31 111 ALA A CA 1
ATOM 853 C C . ALA A 1 111 ? 2.643 -10.776 -0.600 1.00 92.31 111 ALA A C 1
ATOM 855 O O . ALA A 1 111 ? 2.244 -11.933 -0.467 1.00 92.31 111 ALA A O 1
ATOM 856 N N . ALA 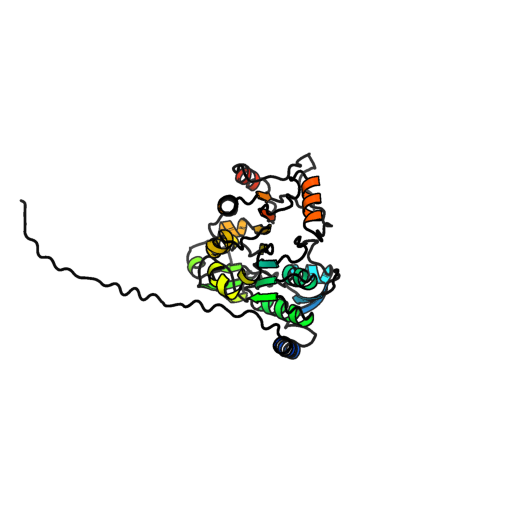A 1 112 ? 2.788 -10.215 -1.806 1.00 95.38 112 ALA A N 1
ATOM 857 C CA . ALA A 1 112 ? 2.499 -10.930 -3.041 1.00 95.38 112 ALA A CA 1
ATOM 858 C C . ALA A 1 112 ? 3.439 -12.126 -3.259 1.00 95.38 112 ALA A C 1
ATOM 860 O O . ALA A 1 112 ? 2.962 -13.188 -3.664 1.00 95.38 112 ALA A O 1
ATOM 861 N N . SER A 1 113 ? 4.736 -11.991 -2.963 1.00 93.62 113 SER A N 1
ATOM 862 C CA . SER A 1 113 ? 5.702 -13.086 -3.104 1.00 93.62 113 SER A CA 1
ATOM 863 C C . SER A 1 113 ? 5.386 -14.244 -2.154 1.00 93.62 113 SER A C 1
ATOM 865 O O . SER A 1 113 ? 5.502 -15.403 -2.542 1.00 93.62 113 SER A O 1
ATOM 867 N N . GLU A 1 114 ? 4.878 -13.942 -0.960 1.00 91.12 114 GLU A N 1
ATOM 868 C CA . GLU A 1 114 ? 4.388 -14.911 0.029 1.00 91.12 114 GLU A CA 1
ATOM 869 C C . GLU A 1 114 ? 3.013 -15.522 -0.337 1.00 91.12 114 GLU A C 1
ATOM 871 O O . GLU A 1 114 ? 2.521 -16.415 0.351 1.00 91.12 114 GLU A O 1
ATOM 876 N N . GLY A 1 115 ? 2.398 -15.095 -1.448 1.00 92.88 115 GLY A N 1
ATOM 877 C CA . GLY A 1 115 ? 1.135 -15.635 -1.965 1.00 92.88 115 GLY A CA 1
ATOM 878 C C . GLY A 1 115 ? -0.129 -14.945 -1.439 1.00 92.88 115 GLY A C 1
ATOM 879 O O . GLY A 1 115 ? -1.239 -15.355 -1.792 1.00 92.88 115 GLY A O 1
ATOM 880 N N . HIS A 1 116 ? 0.004 -13.884 -0.639 1.00 93.88 116 HIS A N 1
ATOM 881 C CA . HIS A 1 116 ? -1.137 -13.120 -0.135 1.00 93.88 116 HIS A CA 1
ATOM 882 C C . HIS A 1 116 ? -1.786 -12.293 -1.241 1.00 93.88 116 HIS A C 1
ATOM 884 O O . HIS A 1 116 ? -1.108 -11.681 -2.065 1.00 93.88 116 HIS A O 1
ATOM 890 N N . ARG A 1 117 ? -3.123 -12.218 -1.235 1.00 96.19 117 ARG A N 1
ATOM 891 C CA . ARG A 1 117 ? -3.841 -11.261 -2.090 1.00 96.19 117 ARG A CA 1
ATOM 892 C C . ARG A 1 117 ? -3.589 -9.850 -1.577 1.00 96.19 117 ARG A C 1
ATOM 894 O O . ARG A 1 117 ? -3.677 -9.618 -0.371 1.00 96.19 117 ARG A O 1
ATOM 901 N N . VAL A 1 118 ? -3.348 -8.912 -2.488 1.00 97.25 118 VAL A N 1
ATOM 902 C CA . VAL A 1 118 ? -3.032 -7.524 -2.124 1.00 97.25 118 VAL A CA 1
ATOM 903 C C . VAL A 1 118 ? -3.928 -6.539 -2.868 1.00 97.25 118 VAL A C 1
ATOM 905 O O . VAL A 1 118 ? -4.124 -6.651 -4.076 1.00 97.25 118 VAL A O 1
ATOM 908 N N . PHE A 1 119 ? -4.442 -5.544 -2.153 1.00 97.81 119 PHE A N 1
ATOM 909 C CA . PHE A 1 119 ? -5.049 -4.339 -2.712 1.00 97.81 119 PHE A CA 1
ATOM 910 C C . PHE A 1 119 ? -4.142 -3.156 -2.381 1.00 97.81 119 PHE A C 1
ATOM 912 O O . PHE A 1 119 ? -4.062 -2.757 -1.223 1.00 97.81 119 PHE A O 1
ATOM 919 N N . ALA A 1 120 ? -3.445 -2.619 -3.377 1.00 98.25 120 ALA A N 1
ATOM 920 C CA . ALA A 1 120 ? -2.426 -1.592 -3.198 1.00 98.25 120 ALA A CA 1
ATOM 921 C C . ALA A 1 120 ? -2.865 -0.257 -3.806 1.00 98.25 120 ALA A C 1
ATOM 923 O O . ALA A 1 120 ? -3.414 -0.219 -4.909 1.00 98.25 120 ALA A O 1
ATOM 924 N N . PHE A 1 121 ? -2.598 0.841 -3.103 1.00 98.12 121 PHE A N 1
ATOM 925 C CA . PHE A 1 121 ? -2.945 2.198 -3.519 1.00 98.12 121 PHE A CA 1
ATOM 926 C C . PHE A 1 121 ? -1.698 3.074 -3.474 1.00 98.12 121 PHE A C 1
ATOM 928 O O . PHE A 1 121 ? -1.146 3.303 -2.398 1.00 98.12 121 PHE A O 1
ATOM 935 N N . GLU A 1 122 ? -1.272 3.575 -4.632 1.00 97.44 122 GLU A N 1
ATOM 936 C CA . GLU A 1 122 ? -0.119 4.468 -4.751 1.00 97.44 122 GLU A CA 1
ATOM 937 C C . GLU A 1 122 ? -0.463 5.668 -5.642 1.00 97.44 122 GLU A C 1
ATOM 939 O O . GLU A 1 122 ? -0.671 5.495 -6.847 1.00 97.44 122 GLU A O 1
ATOM 944 N N . PRO A 1 123 ? -0.559 6.889 -5.088 1.00 95.88 123 PRO A N 1
ATOM 945 C CA . PRO A 1 123 ? -0.932 8.062 -5.865 1.00 95.88 123 PRO A CA 1
ATOM 946 C C . PRO A 1 123 ? 0.153 8.567 -6.811 1.00 95.88 123 PRO A C 1
ATOM 948 O O . PRO A 1 123 ? -0.196 9.137 -7.845 1.00 95.88 123 PRO A O 1
ATOM 951 N N . MET A 1 124 ? 1.438 8.424 -6.479 1.00 93.88 124 MET A N 1
ATOM 952 C CA . MET A 1 124 ? 2.522 8.956 -7.298 1.00 93.88 124 MET A CA 1
ATOM 953 C C . MET A 1 124 ? 2.656 8.107 -8.570 1.00 93.88 124 MET A C 1
ATOM 955 O O . MET A 1 124 ? 3.000 6.929 -8.469 1.00 93.88 124 MET A O 1
ATOM 959 N N . PRO A 1 125 ? 2.402 8.668 -9.771 1.00 93.50 125 PRO A N 1
ATOM 960 C CA . PRO A 1 125 ? 2.391 7.886 -11.011 1.00 93.50 125 PRO A CA 1
ATOM 961 C C . PRO A 1 125 ? 3.697 7.133 -11.257 1.00 93.50 125 PRO A C 1
ATOM 963 O O . PRO A 1 125 ? 3.688 5.984 -11.682 1.00 93.50 125 PRO A O 1
ATOM 966 N N . GLN A 1 126 ? 4.820 7.761 -10.923 1.00 93.06 126 GLN A N 1
ATOM 967 C CA . GLN A 1 126 ? 6.135 7.179 -11.117 1.00 93.06 126 GLN A CA 1
ATOM 968 C C . GLN A 1 126 ? 6.362 5.971 -10.201 1.00 93.06 126 GLN A C 1
ATOM 970 O O . GLN A 1 126 ? 6.780 4.926 -10.682 1.00 93.06 126 GLN A O 1
ATOM 975 N N . ASN A 1 127 ? 6.025 6.072 -8.909 1.00 95.62 127 ASN A N 1
ATOM 976 C CA . ASN A 1 127 ? 6.096 4.926 -7.998 1.00 95.62 127 ASN A CA 1
ATOM 977 C C . ASN A 1 127 ? 5.129 3.818 -8.425 1.00 95.62 127 ASN A C 1
ATOM 979 O O . ASN A 1 127 ? 5.508 2.652 -8.451 1.00 95.62 127 ASN A O 1
ATOM 983 N N . TYR A 1 128 ? 3.909 4.175 -8.833 1.00 96.94 128 TYR A N 1
ATOM 984 C CA . TYR A 1 128 ? 2.944 3.221 -9.374 1.00 96.94 128 TYR A CA 1
ATOM 985 C C . TYR A 1 128 ? 3.518 2.426 -10.562 1.00 96.94 128 TYR A C 1
ATOM 987 O O . TYR A 1 128 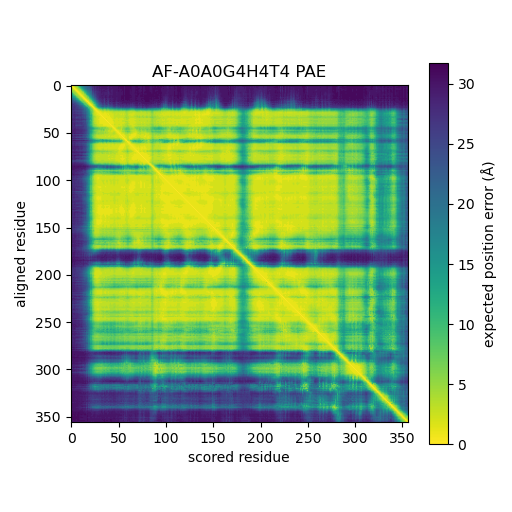? 3.350 1.207 -10.605 1.00 96.94 128 TYR A O 1
ATOM 995 N N . GLU A 1 129 ? 4.240 3.072 -11.486 1.00 96.00 129 GLU A N 1
ATOM 996 C CA . GLU A 1 129 ? 4.919 2.385 -12.596 1.00 96.00 129 GLU A CA 1
ATOM 997 C C . GLU A 1 129 ? 5.997 1.402 -12.106 1.00 96.00 129 GLU A C 1
ATOM 999 O O . GLU A 1 129 ? 6.098 0.297 -12.648 1.00 96.00 129 GLU A O 1
ATOM 1004 N N . LEU A 1 130 ? 6.756 1.745 -11.054 1.00 97.19 130 LEU A N 1
ATOM 1005 C CA . LEU A 1 130 ? 7.726 0.829 -10.432 1.00 97.19 130 LEU A CA 1
ATOM 1006 C C . LEU A 1 130 ? 7.044 -0.419 -9.877 1.00 97.19 130 LEU A C 1
ATOM 1008 O O . LEU A 1 130 ? 7.491 -1.541 -10.143 1.00 97.19 130 LEU A O 1
ATOM 1012 N N . VAL A 1 131 ? 5.946 -0.238 -9.135 1.00 98.31 131 VAL A N 1
ATOM 1013 C CA . VAL A 1 131 ? 5.194 -1.356 -8.553 1.00 98.31 131 VAL A CA 1
ATOM 1014 C C . VAL A 1 131 ? 4.579 -2.212 -9.657 1.00 98.31 131 VAL A C 1
ATOM 1016 O O . VAL A 1 131 ? 4.711 -3.433 -9.620 1.00 98.31 131 VAL A O 1
ATOM 1019 N N . HIS A 1 132 ? 3.961 -1.599 -10.673 1.00 98.25 132 HIS A N 1
ATOM 1020 C CA . HIS A 1 132 ? 3.339 -2.317 -11.790 1.00 98.25 132 HIS A CA 1
ATOM 1021 C C . HIS A 1 132 ? 4.364 -3.160 -12.551 1.00 98.25 132 HIS A C 1
ATOM 1023 O O . HIS A 1 132 ? 4.157 -4.362 -12.737 1.00 98.25 132 HIS A O 1
ATOM 1029 N N . TRP A 1 133 ? 5.504 -2.567 -12.916 1.00 98.06 133 TRP A N 1
ATOM 1030 C CA . TRP A 1 133 ? 6.581 -3.296 -13.579 1.00 98.06 133 TRP A CA 1
ATOM 1031 C C . TRP A 1 133 ? 7.095 -4.447 -12.711 1.00 98.06 133 TRP A C 1
ATOM 1033 O O . TRP A 1 133 ? 7.249 -5.564 -13.204 1.00 98.06 133 TRP A O 1
ATOM 1043 N N . SER A 1 134 ? 7.296 -4.210 -11.412 1.00 98.25 134 SER A N 1
ATOM 1044 C CA . SER A 1 134 ? 7.794 -5.226 -10.478 1.00 98.25 134 SER A CA 1
ATOM 1045 C C . SER A 1 134 ? 6.816 -6.392 -10.320 1.00 98.25 134 SER A C 1
ATOM 1047 O O . SER A 1 134 ? 7.227 -7.550 -10.354 1.00 98.25 134 SER A O 1
ATOM 1049 N N . LEU A 1 135 ? 5.512 -6.122 -10.217 1.00 98.44 135 LEU A N 1
ATOM 1050 C CA . LEU A 1 135 ? 4.479 -7.162 -10.168 1.00 98.44 135 LEU A CA 1
ATOM 1051 C C . LEU A 1 135 ? 4.506 -8.024 -11.436 1.00 98.44 135 LEU A C 1
ATOM 1053 O O . LEU A 1 135 ? 4.569 -9.252 -11.346 1.00 98.44 135 LEU A O 1
ATOM 1057 N N . CYS A 1 136 ? 4.548 -7.390 -12.610 1.00 97.94 136 CYS A N 1
ATOM 1058 C CA . CYS A 1 136 ? 4.632 -8.092 -13.888 1.00 97.94 136 CYS A CA 1
ATOM 1059 C C . CYS A 1 136 ? 5.925 -8.896 -14.037 1.00 97.94 136 CYS A C 1
ATOM 1061 O O . CYS A 1 136 ? 5.893 -10.037 -14.497 1.00 97.94 136 CYS A O 1
ATOM 1063 N N . LYS A 1 137 ? 7.061 -8.343 -13.600 1.00 97.50 137 LYS A N 1
ATOM 1064 C CA . LYS A 1 137 ? 8.365 -9.009 -13.659 1.00 97.50 137 LYS A CA 1
ATOM 1065 C C . LYS A 1 137 ? 8.392 -10.319 -12.870 1.00 97.50 137 LYS A C 1
ATOM 1067 O O . LYS A 1 137 ? 9.092 -11.245 -13.276 1.00 97.50 137 LYS A O 1
ATOM 1072 N N . ASN A 1 138 ? 7.646 -10.396 -11.770 1.00 97.19 138 ASN A N 1
ATOM 1073 C CA . ASN A 1 138 ? 7.550 -11.599 -10.944 1.00 97.19 138 ASN A CA 1
ATOM 1074 C C . ASN A 1 138 ? 6.330 -12.479 -11.264 1.00 97.19 138 ASN A C 1
ATOM 1076 O O . ASN A 1 138 ? 6.190 -13.549 -10.678 1.00 97.19 138 ASN A O 1
ATOM 1080 N N . GLY A 1 139 ? 5.446 -12.057 -12.174 1.00 97.25 139 GLY A N 1
ATOM 1081 C CA . GLY A 1 139 ? 4.212 -12.783 -12.489 1.00 97.25 139 GLY A CA 1
ATOM 1082 C C . GLY A 1 139 ? 3.180 -12.771 -11.354 1.00 97.25 139 GLY A C 1
ATOM 1083 O O . GLY A 1 139 ? 2.386 -13.702 -11.235 1.00 97.25 139 GLY A O 1
ATOM 1084 N N . PHE A 1 140 ? 3.185 -11.743 -10.502 1.00 97.62 140 PHE A N 1
ATOM 1085 C CA . PHE A 1 140 ? 2.248 -11.620 -9.383 1.00 97.62 140 PHE A CA 1
ATOM 1086 C C . PHE A 1 140 ? 0.903 -11.062 -9.856 1.00 97.62 140 PHE A C 1
ATOM 1088 O O . PHE A 1 140 ? 0.675 -9.855 -9.854 1.00 97.62 140 PHE A O 1
ATOM 1095 N N . THR A 1 141 ? -0.005 -11.949 -10.262 1.00 96.69 141 THR A N 1
ATOM 1096 C CA . THR A 1 141 ? -1.316 -11.576 -10.828 1.00 96.69 141 THR A CA 1
ATOM 1097 C C . THR A 1 141 ? -2.430 -11.452 -9.783 1.00 96.69 141 THR A C 1
ATOM 1099 O O . THR A 1 141 ? -3.552 -11.066 -10.100 1.00 96.69 141 THR A O 1
ATOM 1102 N N . HIS A 1 142 ? -2.158 -11.804 -8.527 1.00 95.50 142 HIS A N 1
ATOM 1103 C CA . HIS A 1 142 ? -3.098 -11.800 -7.398 1.00 95.50 142 HIS A CA 1
ATOM 1104 C C . HIS A 1 142 ? -3.104 -10.475 -6.614 1.00 95.50 142 HIS A C 1
ATOM 1106 O O . HIS A 1 142 ? -3.504 -10.434 -5.447 1.00 95.50 142 HIS A O 1
ATOM 1112 N N . VAL A 1 143 ? -2.699 -9.386 -7.272 1.00 97.75 143 VAL A N 1
ATOM 1113 C CA . VAL A 1 143 ? -2.662 -8.019 -6.737 1.00 97.75 143 VAL A CA 1
ATOM 1114 C C . VAL A 1 143 ? -3.619 -7.121 -7.524 1.00 97.75 143 VAL A C 1
ATOM 1116 O O . VAL A 1 143 ? -3.729 -7.229 -8.740 1.00 97.75 143 VAL A O 1
ATOM 1119 N N . LYS A 1 144 ? -4.312 -6.203 -6.849 1.00 97.50 144 LYS A N 1
ATOM 1120 C CA . LYS A 1 144 ? -5.007 -5.077 -7.486 1.00 97.50 144 LYS A CA 1
ATOM 1121 C C . LYS A 1 144 ? -4.310 -3.781 -7.090 1.00 97.50 144 LYS A C 1
ATOM 1123 O O . LYS A 1 144 ? -4.440 -3.343 -5.951 1.00 97.50 144 LYS A O 1
ATOM 1128 N N . LEU A 1 145 ? -3.572 -3.189 -8.025 1.00 98.25 145 LEU A N 1
ATOM 1129 C CA . LEU A 1 145 ? -2.829 -1.943 -7.829 1.00 98.25 145 LEU A CA 1
ATOM 1130 C C . LEU A 1 145 ? -3.611 -0.762 -8.420 1.00 98.25 145 LEU A C 1
ATOM 1132 O O . LEU A 1 145 ? -3.992 -0.810 -9.585 1.00 98.25 145 LEU A O 1
ATOM 1136 N N . PHE A 1 146 ? -3.824 0.306 -7.653 1.00 97.50 146 PHE A N 1
ATOM 1137 C CA . PHE A 1 146 ? -4.578 1.488 -8.078 1.00 97.50 146 PHE A CA 1
ATOM 1138 C C . PHE A 1 146 ? -3.729 2.762 -7.992 1.00 97.50 146 PHE A C 1
ATOM 1140 O O . PHE A 1 146 ? -3.169 3.066 -6.936 1.00 97.50 146 PHE A O 1
ATOM 1147 N N . ASN A 1 147 ? -3.701 3.556 -9.071 1.00 96.62 147 ASN A N 1
ATOM 1148 C CA . ASN A 1 147 ? -3.026 4.857 -9.087 1.00 96.62 147 ASN A CA 1
ATOM 1149 C C . ASN A 1 147 ? -3.929 5.988 -8.566 1.00 96.62 147 ASN A C 1
ATOM 1151 O O . ASN A 1 147 ? -4.426 6.814 -9.336 1.00 96.62 147 ASN A O 1
ATOM 1155 N N . VAL A 1 148 ? -4.204 5.999 -7.260 1.00 96.06 148 VAL A N 1
ATOM 1156 C CA . VAL A 1 148 ? -5.014 7.040 -6.606 1.00 96.06 148 VAL A CA 1
ATOM 1157 C C . VAL A 1 148 ? -4.551 7.328 -5.192 1.00 96.06 148 VAL A C 1
ATOM 1159 O O . VAL A 1 148 ? -4.082 6.447 -4.479 1.00 96.06 148 VAL A O 1
ATOM 1162 N N . ALA A 1 149 ? -4.773 8.568 -4.764 1.00 95.94 149 ALA A N 1
ATOM 1163 C CA . ALA A 1 149 ? -4.745 8.916 -3.354 1.00 95.94 149 ALA A CA 1
ATOM 1164 C C . ALA A 1 149 ? -6.067 8.512 -2.701 1.00 95.94 149 ALA A C 1
ATOM 1166 O O . ALA A 1 149 ? -7.134 8.567 -3.321 1.00 95.94 149 ALA A O 1
ATOM 1167 N N . LEU A 1 150 ? -6.004 8.180 -1.416 1.00 96.38 150 LEU A N 1
ATOM 1168 C CA . LEU A 1 150 ? -7.189 7.966 -0.602 1.00 96.38 150 LEU A CA 1
ATOM 1169 C C . LEU A 1 150 ? -7.356 9.125 0.380 1.00 96.38 150 LEU A C 1
ATOM 1171 O O . LEU A 1 150 ? -6.410 9.533 1.049 1.00 96.38 150 LEU A O 1
ATOM 1175 N N . GLY A 1 151 ? -8.563 9.676 0.444 1.00 94.62 151 GLY A N 1
ATOM 1176 C CA . GLY A 1 151 ? -8.871 10.846 1.257 1.00 94.62 151 GLY A CA 1
ATOM 1177 C C . GLY A 1 151 ? -10.355 10.945 1.594 1.00 94.62 151 GLY A C 1
ATOM 1178 O O . GLY A 1 151 ? -11.134 10.032 1.333 1.00 94.62 151 GLY A O 1
ATOM 1179 N N . SER A 1 152 ? -10.762 12.080 2.162 1.00 93.56 152 SER A N 1
ATOM 1180 C CA . SER A 1 152 ? -12.113 12.248 2.716 1.00 93.56 152 SER A CA 1
ATOM 1181 C C . SER A 1 152 ? -13.196 12.515 1.669 1.00 93.56 152 SER A C 1
ATOM 1183 O O . SER A 1 152 ? -14.384 12.414 1.970 1.00 93.56 152 SER A O 1
ATOM 1185 N N . LYS A 1 153 ? -12.806 12.851 0.436 1.00 92.69 153 LYS A N 1
ATOM 1186 C CA . LYS A 1 153 ? -13.704 13.164 -0.681 1.00 92.69 153 LYS A CA 1
ATOM 1187 C C . LYS A 1 153 ? -13.021 12.940 -2.024 1.00 92.69 153 LYS A C 1
ATOM 1189 O O . LYS A 1 153 ? -11.794 12.965 -2.115 1.00 92.69 153 LYS A O 1
ATOM 1194 N N . GLU A 1 154 ? -13.831 12.801 -3.061 1.00 93.31 154 GLU A N 1
ATOM 1195 C CA . GLU A 1 154 ? -13.408 12.773 -4.453 1.00 93.31 154 GLU A CA 1
ATOM 1196 C C . GLU A 1 154 ? -12.960 14.170 -4.903 1.00 93.31 154 GLU A C 1
ATOM 1198 O O . GLU A 1 154 ? -13.732 15.129 -4.860 1.00 93.31 154 GLU A O 1
ATOM 1203 N N . GLN A 1 155 ? -11.702 14.310 -5.319 1.00 92.00 155 GLN A N 1
ATOM 1204 C CA . GLN A 1 155 ? -11.148 15.588 -5.776 1.00 92.00 155 GLN A CA 1
ATOM 1205 C C . GLN A 1 155 ? -9.847 15.404 -6.565 1.00 92.00 155 GLN A C 1
ATOM 1207 O O . GLN A 1 155 ? -9.157 14.393 -6.450 1.00 92.00 155 GLN A O 1
ATOM 1212 N N . SER A 1 156 ? -9.486 16.416 -7.353 1.00 90.38 156 SER A N 1
ATOM 1213 C CA . SER A 1 156 ? -8.145 16.528 -7.933 1.00 90.38 156 SER A CA 1
ATOM 1214 C C . SER A 1 156 ? -7.171 17.134 -6.928 1.00 90.38 156 SER A C 1
ATOM 1216 O O . SER A 1 156 ? -7.478 18.148 -6.294 1.00 90.38 156 SER A O 1
ATOM 1218 N N . CYS A 1 157 ? -5.989 16.535 -6.833 1.00 90.81 157 CYS A N 1
ATOM 1219 C CA . CYS A 1 157 ? -4.903 16.966 -5.962 1.00 90.81 157 CYS A CA 1
ATOM 1220 C C . CYS A 1 157 ? -3.573 16.941 -6.728 1.00 90.81 157 CYS A C 1
ATOM 1222 O O . CYS A 1 157 ? -3.517 16.583 -7.908 1.00 90.81 157 CYS A O 1
ATOM 1224 N N . TRP A 1 158 ? -2.509 17.316 -6.034 1.00 89.31 158 TRP A N 1
ATOM 1225 C CA . TRP A 1 158 ? -1.133 17.232 -6.491 1.00 89.31 158 TRP A CA 1
ATOM 1226 C C . TRP A 1 158 ? -0.327 16.378 -5.525 1.00 89.31 158 TRP A C 1
ATOM 1228 O O . TRP A 1 158 ? -0.569 16.413 -4.317 1.00 89.31 158 TRP A O 1
ATOM 1238 N N . MET A 1 159 ? 0.629 15.637 -6.069 1.00 88.88 159 MET A N 1
ATOM 1239 C CA . MET A 1 159 ? 1.696 15.009 -5.299 1.00 88.88 159 MET A CA 1
ATOM 1240 C C . MET A 1 159 ? 2.909 15.935 -5.331 1.00 88.88 159 MET A C 1
ATOM 1242 O O . MET A 1 159 ? 3.385 16.216 -6.426 1.00 88.88 159 MET A O 1
ATOM 1246 N N . GLU A 1 160 ? 3.368 16.424 -4.178 1.00 86.75 160 GLU A N 1
ATOM 1247 C CA . GLU A 1 160 ? 4.568 17.266 -4.043 1.00 86.75 160 GLU A CA 1
ATOM 1248 C C . GLU A 1 160 ? 5.670 16.468 -3.332 1.00 86.75 160 GLU A C 1
ATOM 1250 O O . GLU A 1 160 ? 5.419 15.906 -2.269 1.00 86.75 160 GLU A O 1
ATOM 1255 N N . SER A 1 161 ? 6.884 16.419 -3.882 1.00 84.38 161 SER A N 1
ATOM 1256 C CA . SER A 1 161 ? 8.021 15.688 -3.295 1.00 84.38 161 SER A CA 1
ATOM 1257 C C . SER A 1 161 ? 9.275 16.559 -3.202 1.00 84.38 161 SER A C 1
ATOM 1259 O O . SER A 1 161 ? 9.435 17.505 -3.982 1.00 84.38 161 SER A O 1
ATOM 1261 N N . ALA A 1 162 ? 10.165 16.237 -2.259 1.00 78.62 162 ALA A N 1
ATOM 1262 C CA . ALA A 1 162 ? 11.455 16.914 -2.137 1.00 78.62 162 ALA A CA 1
ATOM 1263 C C . ALA A 1 162 ? 12.385 16.536 -3.307 1.00 78.62 162 ALA A C 1
ATOM 1265 O O . ALA A 1 162 ? 12.197 15.487 -3.924 1.00 78.62 162 ALA A O 1
ATOM 1266 N N . TYR A 1 163 ? 13.391 17.352 -3.632 1.00 74.31 163 TYR A N 1
ATOM 1267 C CA . TYR A 1 163 ? 14.351 17.019 -4.704 1.00 74.31 163 TYR A CA 1
ATOM 1268 C C . TYR A 1 163 ? 15.234 15.815 -4.396 1.00 74.31 163 TYR A C 1
ATOM 1270 O O . TYR A 1 163 ? 15.559 15.035 -5.288 1.00 74.31 163 TYR A O 1
ATOM 1278 N N . ASP A 1 164 ? 15.662 15.709 -3.145 1.00 75.56 164 ASP A N 1
ATOM 1279 C CA . ASP A 1 164 ? 16.616 14.724 -2.645 1.00 75.56 164 ASP A CA 1
ATOM 1280 C C . ASP A 1 164 ? 15.938 13.450 -2.116 1.00 75.56 164 ASP A C 1
ATOM 1282 O O . ASP A 1 164 ? 16.623 12.477 -1.795 1.00 75.56 164 ASP A O 1
ATOM 1286 N N . ASN A 1 165 ? 14.602 13.449 -2.071 1.00 81.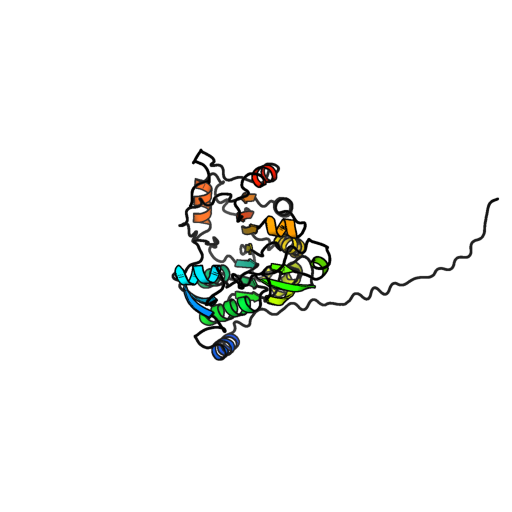25 165 ASN A N 1
ATOM 1287 C CA . ASN A 1 165 ? 13.768 12.306 -1.723 1.00 81.25 165 ASN A CA 1
ATOM 1288 C C . ASN A 1 165 ? 12.473 12.300 -2.553 1.00 81.25 165 ASN A C 1
ATOM 1290 O O . ASN A 1 165 ? 11.366 12.344 -2.016 1.00 81.25 165 ASN A O 1
ATOM 1294 N N . PHE A 1 166 ? 12.603 12.325 -3.879 1.00 82.69 166 PHE A N 1
ATOM 1295 C CA . PHE A 1 166 ? 11.468 12.570 -4.771 1.00 82.69 166 PHE A CA 1
ATOM 1296 C C . PHE A 1 166 ? 10.512 11.377 -4.900 1.00 82.69 166 PHE A C 1
ATOM 1298 O O . PHE A 1 166 ? 9.381 11.562 -5.345 1.00 82.69 166 PHE A O 1
ATOM 1305 N N . GLY A 1 167 ? 10.949 10.174 -4.515 1.00 82.31 167 GLY A N 1
ATOM 1306 C CA . GLY A 1 167 ? 10.079 9.004 -4.391 1.00 82.31 167 GLY A CA 1
ATOM 1307 C C . GLY A 1 167 ? 9.156 9.074 -3.171 1.00 82.31 167 GLY A C 1
ATOM 1308 O O . GLY A 1 167 ? 8.188 8.319 -3.105 1.00 82.31 167 GLY A O 1
ATOM 1309 N N . ASN A 1 168 ? 9.379 10.022 -2.250 1.00 84.56 168 ASN A N 1
ATOM 1310 C CA . ASN A 1 168 ? 8.485 10.285 -1.131 1.00 84.56 168 ASN A CA 1
ATOM 1311 C C . ASN A 1 168 ? 7.729 11.607 -1.313 1.00 84.56 168 ASN A C 1
ATOM 1313 O O . ASN A 1 168 ? 8.323 12.688 -1.339 1.00 84.56 168 ASN A O 1
ATOM 1317 N N . GLY A 1 169 ? 6.404 11.537 -1.440 1.00 85.50 169 GLY A N 1
ATOM 1318 C CA . GLY A 1 169 ? 5.585 12.711 -1.728 1.00 85.50 169 GLY A CA 1
ATOM 1319 C C . GLY A 1 169 ? 4.417 12.896 -0.771 1.00 85.50 169 GLY A C 1
ATOM 1320 O O . GLY A 1 169 ? 3.894 11.956 -0.183 1.00 85.50 169 GLY A O 1
ATOM 1321 N N . VAL A 1 170 ? 3.976 14.146 -0.668 1.00 86.62 170 VAL A N 1
ATOM 1322 C CA . VAL A 1 170 ? 2.848 14.578 0.150 1.00 86.62 170 VAL A CA 1
ATOM 1323 C C . VAL A 1 170 ? 1.712 15.027 -0.760 1.00 86.62 170 VAL A C 1
ATOM 1325 O O . VAL A 1 170 ? 1.889 15.847 -1.665 1.00 86.62 170 VAL A O 1
ATOM 1328 N N . VAL A 1 171 ? 0.507 14.531 -0.483 1.00 89.62 171 VAL A N 1
ATOM 1329 C CA . VAL A 1 171 ? -0.707 14.947 -1.192 1.00 89.62 171 VAL A CA 1
ATOM 1330 C C . VAL A 1 171 ? -1.143 16.343 -0.733 1.00 89.62 171 VAL A C 1
ATOM 1332 O O . VAL A 1 171 ? -1.301 16.588 0.470 1.00 89.62 171 VAL A O 1
ATOM 1335 N N . ARG A 1 172 ? -1.398 17.232 -1.702 1.00 86.94 172 ARG A N 1
ATOM 1336 C CA . ARG A 1 172 ? -1.942 18.590 -1.527 1.00 86.94 172 ARG A CA 1
ATOM 1337 C C . ARG A 1 172 ? -3.168 18.789 -2.409 1.00 86.94 172 ARG A C 1
ATOM 1339 O O . ARG A 1 172 ? -3.095 18.585 -3.617 1.00 86.94 172 ARG A O 1
ATOM 1346 N N . CYS A 1 173 ? -4.288 19.231 -1.849 1.00 85.06 173 CYS A N 1
ATOM 1347 C CA . CYS A 1 173 ? -5.532 19.437 -2.608 1.00 85.06 173 CYS A CA 1
ATOM 1348 C C . CYS A 1 173 ? -5.933 20.924 -2.662 1.00 85.06 173 CYS A C 1
ATOM 1350 O O . CYS A 1 173 ? -5.467 21.725 -1.857 1.00 85.06 173 CYS A O 1
ATOM 1352 N N . LYS A 1 174 ? -6.805 21.316 -3.610 1.00 70.31 174 LYS A N 1
ATOM 1353 C CA . LYS A 1 174 ? -7.121 22.734 -3.925 1.00 70.31 174 LYS A CA 1
ATOM 1354 C C . LYS A 1 174 ? -7.434 23.618 -2.708 1.00 70.31 174 LYS A C 1
ATOM 1356 O O . LYS A 1 174 ? -6.883 24.704 -2.607 1.00 70.31 174 LYS A O 1
ATOM 1361 N N . ASN A 1 175 ? -8.228 23.138 -1.753 1.00 61.81 175 ASN A N 1
ATOM 1362 C CA . ASN A 1 175 ? -8.625 23.943 -0.589 1.00 61.81 175 ASN A CA 1
ATOM 1363 C C . ASN A 1 175 ? -7.492 24.134 0.447 1.00 61.81 175 ASN A C 1
ATOM 1365 O O . ASN A 1 175 ? -7.623 24.947 1.357 1.00 61.81 175 ASN A O 1
ATOM 1369 N N . GLU A 1 176 ? -6.386 23.394 0.330 1.00 57.38 176 GLU A N 1
ATOM 1370 C CA . GLU A 1 176 ? -5.236 23.473 1.241 1.00 57.38 176 GLU A CA 1
ATOM 1371 C C . GLU A 1 176 ? -4.175 24.482 0.774 1.00 57.38 176 GLU A C 1
ATOM 1373 O O . GLU A 1 176 ? -3.358 24.908 1.583 1.00 57.38 176 GLU A O 1
ATOM 1378 N N . ARG A 1 177 ? -4.187 24.905 -0.503 1.00 50.62 177 ARG A N 1
ATOM 1379 C CA . ARG A 1 177 ? -3.300 25.979 -0.996 1.00 50.62 177 ARG A CA 1
ATOM 1380 C C . ARG A 1 177 ? -3.794 27.379 -0.624 1.00 50.62 177 ARG A C 1
ATOM 1382 O O . ARG A 1 177 ? -2.969 28.254 -0.393 1.00 50.62 177 ARG A O 1
ATOM 1389 N N . ASP A 1 178 ? -5.108 27.567 -0.521 1.00 44.00 178 ASP A N 1
ATOM 1390 C CA . ASP A 1 178 ? -5.716 28.880 -0.248 1.00 44.00 178 ASP A CA 1
ATOM 1391 C C . ASP A 1 178 ? -5.795 29.209 1.254 1.00 44.00 178 ASP A C 1
ATOM 1393 O O . ASP A 1 178 ? -6.005 30.357 1.644 1.00 44.00 178 ASP A O 1
ATOM 1397 N N . SER A 1 179 ? -5.599 28.211 2.119 1.00 43.06 179 SER A N 1
ATOM 1398 C CA . SER A 1 179 ? -5.758 28.329 3.572 1.00 43.06 179 SER A CA 1
ATOM 1399 C C . SER A 1 179 ? -4.519 28.900 4.272 1.00 43.06 179 SER A C 1
ATOM 1401 O O . SER A 1 179 ? -4.102 28.329 5.269 1.00 43.06 179 SER A O 1
ATOM 1403 N N . GLY A 1 180 ? -3.912 29.979 3.755 1.00 38.00 180 GLY A N 1
ATOM 1404 C CA . GLY A 1 180 ? -3.016 30.904 4.483 1.00 38.00 180 GLY A CA 1
ATOM 1405 C C . GLY A 1 180 ? -1.874 30.330 5.343 1.00 38.00 180 GLY A C 1
ATOM 1406 O O . GLY A 1 180 ? -1.279 31.072 6.123 1.00 38.00 180 GLY A O 1
ATOM 1407 N N . GLY A 1 181 ? -1.569 29.036 5.247 1.00 37.69 181 GLY A N 1
ATOM 1408 C CA . GLY A 1 181 ? -0.508 28.380 5.988 1.00 37.69 181 GLY A CA 1
ATOM 1409 C C . GLY A 1 181 ? 0.803 28.948 5.491 1.00 37.69 181 GLY A C 1
ATOM 1410 O O . GLY A 1 181 ? 1.109 28.809 4.308 1.00 37.69 181 GLY A O 1
ATOM 1411 N N . VAL A 1 182 ? 1.502 29.643 6.389 1.00 34.66 182 VAL A N 1
ATOM 1412 C CA . VAL A 1 182 ? 2.768 30.341 6.165 1.00 34.66 182 VAL A CA 1
ATOM 1413 C C . VAL A 1 182 ? 3.581 29.639 5.078 1.00 34.66 182 VAL A C 1
ATOM 1415 O O . VAL A 1 182 ? 4.043 28.512 5.258 1.00 34.66 182 VAL A O 1
ATOM 1418 N N . MET A 1 183 ? 3.735 30.321 3.941 1.00 40.19 183 MET A N 1
ATOM 1419 C CA . MET A 1 183 ? 4.756 30.017 2.948 1.00 40.19 183 MET A CA 1
ATOM 1420 C C . MET A 1 183 ? 6.122 30.253 3.606 1.00 40.19 183 MET A C 1
ATOM 1422 O O . MET A 1 183 ? 6.736 31.294 3.409 1.00 40.19 183 MET A O 1
ATOM 1426 N N . GLN A 1 184 ? 6.581 29.327 4.448 1.00 35.22 184 GLN A N 1
ATOM 1427 C CA . GLN A 1 184 ? 8.000 29.242 4.771 1.00 35.22 184 GLN A CA 1
ATOM 1428 C C . GLN A 1 184 ? 8.672 28.652 3.530 1.00 35.22 184 GLN A C 1
ATOM 1430 O O . GLN A 1 184 ? 8.502 27.475 3.227 1.00 35.22 184 GLN A O 1
ATOM 1435 N N . GLU A 1 185 ? 9.261 29.558 2.746 1.00 38.91 185 GLU A N 1
ATOM 1436 C CA . GLU A 1 185 ? 10.328 29.366 1.755 1.00 38.91 185 GLU A CA 1
ATOM 1437 C C . GLU A 1 185 ? 10.403 27.953 1.144 1.00 38.91 185 GLU A C 1
ATOM 1439 O O . GLU A 1 185 ? 11.121 27.066 1.600 1.00 38.91 185 GLU A O 1
ATOM 1444 N N . ARG A 1 186 ? 9.622 27.733 0.078 1.00 48.06 186 ARG A N 1
ATOM 1445 C CA . ARG A 1 186 ? 9.578 26.468 -0.672 1.00 48.06 186 ARG A CA 1
ATOM 1446 C C . ARG A 1 186 ? 10.723 26.372 -1.689 1.00 48.06 186 ARG A C 1
ATOM 1448 O O . ARG A 1 186 ? 10.466 26.320 -2.886 1.00 48.06 186 ARG A O 1
ATOM 1455 N N . GLU A 1 187 ? 11.966 26.312 -1.225 1.00 45.44 187 GLU A N 1
ATOM 1456 C CA . GLU A 1 187 ? 13.130 26.077 -2.103 1.00 45.44 187 GLU A CA 1
ATOM 1457 C C . GLU A 1 187 ? 13.385 24.583 -2.404 1.00 45.44 187 GLU A C 1
ATOM 1459 O O . GLU A 1 187 ? 14.277 24.259 -3.179 1.00 45.44 187 GLU A O 1
ATOM 1464 N N . HIS A 1 188 ? 12.596 23.651 -1.841 1.00 49.94 188 HIS A N 1
ATOM 1465 C CA . HIS A 1 188 ? 12.896 22.208 -1.914 1.00 49.94 188 HIS A CA 1
ATOM 1466 C C . HIS A 1 188 ? 11.828 21.301 -2.558 1.00 49.94 188 HIS A C 1
ATOM 1468 O O . HIS A 1 188 ? 12.071 20.102 -2.672 1.00 49.94 188 HIS A O 1
ATOM 1474 N N . PHE A 1 189 ? 10.675 21.821 -2.998 1.00 53.91 189 PHE A N 1
ATOM 1475 C CA . PHE A 1 189 ? 9.599 21.022 -3.614 1.00 53.91 189 PHE A CA 1
ATOM 1476 C C . PHE A 1 189 ? 9.278 21.535 -5.025 1.00 53.91 189 PHE A C 1
ATOM 1478 O O . PHE A 1 189 ? 8.630 22.570 -5.159 1.00 53.91 189 PHE A O 1
ATOM 1485 N N . GLU A 1 190 ? 9.681 20.809 -6.073 1.00 55.22 190 GLU A N 1
ATOM 1486 C CA . GLU A 1 190 ? 9.445 21.231 -7.471 1.00 55.22 190 GLU A CA 1
ATOM 1487 C C . GLU A 1 190 ? 8.622 20.254 -8.317 1.00 55.22 190 GLU A C 1
ATOM 1489 O O . GLU A 1 190 ? 8.021 20.655 -9.316 1.00 55.22 190 GLU A O 1
ATOM 1494 N N . ARG A 1 191 ? 8.550 18.971 -7.945 1.00 59.53 191 ARG A N 1
ATOM 1495 C CA . ARG A 1 191 ? 7.831 17.975 -8.749 1.00 59.53 191 ARG A CA 1
ATOM 1496 C C . ARG A 1 191 ? 6.389 17.867 -8.279 1.00 59.53 191 ARG A C 1
ATOM 1498 O O . ARG A 1 191 ? 6.122 17.346 -7.203 1.00 59.53 191 ARG A O 1
ATOM 1505 N N . ALA A 1 192 ? 5.473 18.366 -9.108 1.00 66.38 192 ALA A N 1
ATOM 1506 C CA . ALA A 1 192 ? 4.036 18.264 -8.902 1.00 66.38 192 ALA A CA 1
ATOM 1507 C C . ALA A 1 192 ? 3.403 17.380 -9.983 1.00 66.38 192 ALA A C 1
ATOM 1509 O O . ALA A 1 192 ? 3.319 17.778 -11.144 1.00 66.38 192 ALA A O 1
ATOM 1510 N N . SER A 1 193 ? 2.917 16.198 -9.601 1.00 81.69 193 SER A N 1
ATOM 1511 C CA . SER A 1 193 ? 2.094 15.364 -10.490 1.00 81.69 193 SER A CA 1
ATOM 1512 C C . SER A 1 193 ? 0.619 15.552 -10.152 1.00 81.69 193 SER A C 1
ATOM 1514 O O . SER A 1 193 ? 0.245 15.537 -8.978 1.00 81.69 193 SER A O 1
ATOM 1516 N N . HIS A 1 194 ? -0.231 15.737 -11.164 1.00 88.06 194 HIS A N 1
ATOM 1517 C CA . HIS A 1 194 ? -1.680 15.770 -10.970 1.00 88.06 194 HIS A CA 1
ATOM 1518 C C . HIS A 1 194 ? -2.195 14.371 -10.641 1.00 88.06 194 HIS A C 1
ATOM 1520 O O . HIS A 1 194 ? -1.968 13.430 -11.396 1.00 88.06 194 HIS A O 1
ATOM 1526 N N . ILE A 1 195 ? -2.932 14.253 -9.541 1.00 92.06 195 ILE A N 1
ATOM 1527 C CA . ILE A 1 195 ? -3.474 12.983 -9.059 1.00 92.06 195 ILE A CA 1
ATOM 1528 C C . ILE A 1 195 ? -4.959 13.119 -8.718 1.00 92.06 195 ILE A C 1
ATOM 1530 O O . ILE A 1 195 ? -5.489 14.220 -8.521 1.00 92.06 195 ILE A O 1
ATOM 1534 N N . LYS A 1 196 ? -5.648 11.982 -8.626 1.00 93.00 196 LYS A N 1
ATOM 1535 C CA . LYS A 1 196 ? -7.011 11.905 -8.092 1.00 93.00 196 LYS A CA 1
ATOM 1536 C C . LYS A 1 196 ? -6.962 11.387 -6.660 1.00 93.00 196 LYS A C 1
ATOM 1538 O O . LYS A 1 196 ? -6.303 10.386 -6.396 1.00 93.00 196 LYS A O 1
ATOM 1543 N N . ALA A 1 197 ? -7.685 12.050 -5.767 1.00 94.12 197 ALA A N 1
ATOM 1544 C CA . ALA A 1 197 ? -8.008 11.535 -4.446 1.00 94.12 197 ALA A CA 1
ATOM 1545 C C . ALA A 1 197 ? -9.456 11.041 -4.441 1.00 94.12 197 ALA A C 1
ATOM 1547 O O . ALA A 1 197 ? -10.335 11.728 -4.965 1.00 94.12 197 ALA A O 1
ATOM 1548 N N . LEU A 1 198 ? -9.698 9.864 -3.867 1.00 95.50 198 LEU A N 1
ATOM 1549 C CA . LEU A 1 198 ? -11.018 9.242 -3.757 1.00 95.50 198 LEU A CA 1
ATOM 1550 C C . LEU A 1 198 ? -11.283 8.807 -2.315 1.00 95.50 198 LEU A C 1
ATOM 1552 O O . LEU A 1 198 ? -10.352 8.575 -1.542 1.00 95.50 198 LEU A O 1
ATOM 1556 N N . ARG A 1 199 ? -12.557 8.643 -1.958 1.00 96.19 199 ARG A N 1
ATOM 1557 C CA . ARG A 1 199 ? -12.920 7.947 -0.723 1.00 96.19 199 ARG A CA 1
ATOM 1558 C C . ARG A 1 199 ? -12.718 6.452 -0.896 1.00 96.19 199 ARG A C 1
ATOM 1560 O O . ARG A 1 199 ? -13.162 5.886 -1.894 1.00 96.19 199 ARG A O 1
ATOM 1567 N N . PHE A 1 200 ? -12.138 5.796 0.104 1.00 96.38 200 PHE A N 1
ATOM 1568 C CA . PHE A 1 200 ? -12.026 4.337 0.097 1.00 96.38 200 PHE A CA 1
ATOM 1569 C C . PHE A 1 200 ? -13.407 3.666 0.047 1.00 96.38 200 PHE A C 1
ATOM 1571 O O . PHE A 1 200 ? -13.618 2.717 -0.704 1.00 96.38 200 PHE A O 1
ATOM 1578 N N . ASP A 1 201 ? -14.389 4.241 0.747 1.00 95.06 201 ASP A N 1
ATOM 1579 C CA . ASP A 1 201 ? -15.779 3.784 0.721 1.00 95.06 201 ASP A CA 1
ATOM 1580 C C . ASP A 1 201 ? -16.393 3.764 -0.687 1.00 95.06 201 ASP A C 1
ATOM 1582 O O . ASP A 1 201 ? -17.304 2.973 -0.938 1.00 95.06 201 ASP A O 1
ATOM 1586 N N . SER A 1 202 ? -15.947 4.646 -1.586 1.00 93.62 202 SER A N 1
ATOM 1587 C CA . SER A 1 202 ? -16.428 4.719 -2.972 1.00 93.62 202 SER A CA 1
ATOM 1588 C C . SER A 1 202 ? -15.828 3.617 -3.849 1.00 93.62 202 SER A C 1
ATOM 1590 O O . SER A 1 202 ? -16.387 3.292 -4.894 1.00 93.62 202 SER A O 1
ATOM 1592 N N . LEU A 1 203 ? -14.718 3.011 -3.417 1.00 93.00 203 LEU A N 1
ATOM 1593 C CA . LEU A 1 203 ? -14.029 1.938 -4.134 1.00 93.00 203 LEU A CA 1
ATOM 1594 C C . LEU A 1 203 ? -14.539 0.545 -3.754 1.00 93.00 203 LEU A C 1
ATOM 1596 O O . LEU A 1 203 ? -14.386 -0.372 -4.556 1.00 93.00 203 LEU A O 1
ATOM 1600 N N . LEU A 1 204 ? -15.175 0.379 -2.585 1.00 90.75 204 LEU A N 1
ATOM 1601 C CA . LEU A 1 204 ? -15.627 -0.922 -2.061 1.00 90.75 204 LEU A CA 1
ATOM 1602 C C . LEU A 1 204 ? -16.312 -1.832 -3.104 1.00 90.75 204 LEU A C 1
ATOM 1604 O O . LEU A 1 204 ? -15.917 -2.999 -3.187 1.00 90.75 204 LEU A O 1
ATOM 1608 N N . PRO A 1 205 ? -17.244 -1.341 -3.956 1.00 87.06 205 PRO A N 1
ATOM 1609 C CA . PRO A 1 205 ? -17.873 -2.187 -4.973 1.00 87.06 205 PRO A CA 1
ATOM 1610 C C . PRO A 1 205 ? -16.883 -2.749 -6.004 1.00 87.06 205 PRO A C 1
ATOM 1612 O O . PRO A 1 205 ? -17.013 -3.894 -6.426 1.00 87.06 205 PRO A O 1
ATOM 1615 N N . ALA A 1 206 ? -15.871 -1.968 -6.395 1.00 85.25 206 ALA A N 1
ATOM 1616 C CA . ALA A 1 206 ? -14.862 -2.373 -7.377 1.00 85.25 206 ALA A CA 1
ATOM 1617 C C . ALA A 1 206 ? -13.763 -3.264 -6.774 1.00 85.25 206 ALA A C 1
ATOM 1619 O O . ALA A 1 206 ? -13.146 -4.077 -7.471 1.00 85.25 206 ALA A O 1
ATOM 1620 N N . LEU A 1 207 ? -13.519 -3.143 -5.466 1.00 89.69 207 LEU A N 1
ATOM 1621 C CA . LEU A 1 207 ? -12.579 -4.016 -4.768 1.00 89.69 207 LEU A CA 1
ATOM 1622 C C . LEU A 1 207 ? -13.101 -5.458 -4.731 1.00 89.69 207 LEU A C 1
ATOM 1624 O O . LEU A 1 207 ? -12.314 -6.393 -4.889 1.00 89.69 207 LEU A O 1
ATOM 1628 N N . GLY A 1 208 ? -14.420 -5.648 -4.621 1.00 89.00 208 GLY A N 1
ATOM 1629 C CA . GLY A 1 208 ? -15.023 -6.978 -4.533 1.00 89.00 208 GLY A CA 1
ATOM 1630 C C . GLY A 1 208 ? -14.620 -7.701 -3.248 1.00 89.00 208 GLY A C 1
ATOM 1631 O O . GLY A 1 208 ? -14.404 -8.910 -3.269 1.00 89.00 208 GLY A O 1
ATOM 1632 N N . LEU A 1 209 ? -14.476 -6.953 -2.145 1.00 88.62 209 LEU A N 1
ATOM 1633 C CA . LEU A 1 209 ? -14.061 -7.504 -0.850 1.00 88.62 209 LEU A CA 1
ATOM 1634 C C . LEU A 1 209 ? -15.050 -8.554 -0.329 1.00 88.62 209 LEU A C 1
ATOM 1636 O O . LEU A 1 209 ? -14.626 -9.517 0.291 1.00 88.62 209 LEU A O 1
ATOM 1640 N N . ASP A 1 210 ? -16.336 -8.447 -0.663 1.00 85.56 210 ASP A N 1
ATOM 1641 C CA . ASP A 1 210 ? -17.350 -9.425 -0.243 1.00 85.56 210 ASP A CA 1
ATOM 1642 C C . ASP A 1 210 ? -17.080 -10.835 -0.798 1.00 85.56 210 ASP A C 1
ATOM 1644 O O . ASP A 1 210 ? -17.400 -11.838 -0.160 1.00 85.56 210 ASP A O 1
ATOM 1648 N N . ALA A 1 211 ? -16.413 -10.939 -1.956 1.00 87.25 211 ALA A N 1
ATOM 1649 C CA . ALA A 1 211 ? -15.996 -12.221 -2.526 1.00 87.25 211 ALA A CA 1
ATOM 1650 C C . ALA A 1 211 ? -14.839 -12.878 -1.747 1.00 87.25 211 ALA A C 1
ATOM 1652 O O . ALA A 1 211 ? -14.509 -14.044 -1.981 1.00 87.25 211 ALA A O 1
ATOM 1653 N N . LEU A 1 212 ? -14.207 -12.151 -0.818 1.00 84.31 212 LEU A N 1
ATOM 1654 C CA . LEU A 1 212 ? -13.151 -12.685 0.035 1.00 84.31 212 LEU A CA 1
ATOM 1655 C C . LEU A 1 212 ? -13.705 -13.571 1.158 1.00 84.31 212 LEU A C 1
ATOM 1657 O O . LEU A 1 212 ? -12.933 -14.362 1.701 1.00 84.31 212 LEU A O 1
ATOM 1661 N N . GLY A 1 213 ? -15.009 -13.514 1.452 1.00 83.25 213 GLY A N 1
ATOM 1662 C CA . GLY A 1 213 ? -15.628 -14.272 2.541 1.00 83.25 213 GLY A CA 1
ATOM 1663 C C . GLY A 1 213 ? -15.092 -13.840 3.909 1.00 83.25 213 GLY A C 1
ATOM 1664 O O . GLY A 1 213 ? -14.782 -12.676 4.119 1.00 83.25 213 GLY A O 1
ATOM 1665 N N . SER A 1 214 ? -14.941 -14.782 4.841 1.00 80.00 214 SER A N 1
ATOM 1666 C CA . SER A 1 214 ? -14.478 -14.511 6.214 1.00 80.00 214 SER A CA 1
ATOM 1667 C C . SER A 1 214 ? -12.953 -14.376 6.359 1.00 80.00 214 SER A C 1
ATOM 1669 O O . SER A 1 214 ? -12.421 -14.609 7.445 1.00 80.00 214 SER A O 1
ATOM 1671 N N . ARG A 1 215 ? -12.230 -14.061 5.276 1.00 83.81 215 ARG A N 1
ATOM 1672 C CA . ARG A 1 215 ? -10.767 -13.924 5.326 1.00 83.81 215 ARG A CA 1
ATOM 1673 C C . ARG A 1 215 ? -10.370 -12.694 6.141 1.00 83.81 215 ARG A C 1
ATOM 1675 O O . ARG A 1 215 ? -10.926 -11.621 5.906 1.00 83.81 215 ARG A O 1
ATOM 1682 N N . PRO A 1 216 ? -9.393 -12.807 7.054 1.00 85.88 216 PRO A N 1
ATOM 1683 C CA . PRO A 1 216 ? -8.900 -11.655 7.792 1.00 85.88 216 PRO A CA 1
ATOM 1684 C C . PRO A 1 216 ? -8.197 -10.675 6.846 1.00 85.88 216 PRO A C 1
ATOM 1686 O O . PRO A 1 216 ? -7.417 -11.070 5.974 1.00 85.88 216 PRO A O 1
ATOM 1689 N N . LEU A 1 217 ? -8.469 -9.384 7.039 1.00 89.81 217 LEU A N 1
ATOM 1690 C CA . LEU A 1 217 ? -7.748 -8.312 6.360 1.00 89.81 217 LEU A CA 1
ATOM 1691 C C . LEU A 1 217 ? -6.725 -7.698 7.311 1.00 89.81 217 LEU A C 1
ATOM 1693 O O . LEU A 1 217 ? -7.032 -7.429 8.479 1.00 89.81 217 LEU A O 1
ATOM 1697 N N . THR A 1 218 ? -5.541 -7.427 6.782 1.00 90.00 218 THR A N 1
ATOM 1698 C CA . THR A 1 218 ? -4.527 -6.597 7.423 1.00 90.00 218 THR A CA 1
ATOM 1699 C C . THR A 1 218 ? -4.366 -5.319 6.601 1.00 90.00 218 THR A C 1
ATOM 1701 O O . THR A 1 218 ? -4.217 -5.363 5.382 1.00 90.00 218 THR A O 1
ATOM 1704 N N . LEU A 1 219 ? -4.438 -4.168 7.265 1.00 92.50 219 LEU A N 1
ATOM 1705 C CA . LEU A 1 219 ? -4.349 -2.845 6.661 1.00 92.50 219 LEU A CA 1
ATOM 1706 C C . LEU A 1 219 ? -3.007 -2.200 7.016 1.00 92.50 219 LEU A C 1
ATOM 1708 O O . LEU A 1 219 ? -2.688 -2.027 8.190 1.00 92.50 219 LEU A O 1
ATOM 1712 N N . LYS A 1 220 ? -2.259 -1.775 6.005 1.00 92.62 220 LYS A N 1
ATOM 1713 C CA . LYS A 1 220 ? -1.107 -0.887 6.141 1.00 92.62 220 LYS A CA 1
ATOM 1714 C C . LYS A 1 220 ? -1.499 0.519 5.703 1.00 92.62 220 LYS A C 1
ATOM 1716 O O . LYS A 1 220 ? -2.083 0.677 4.635 1.00 92.62 220 LYS A O 1
ATOM 1721 N N . VAL A 1 221 ? -1.143 1.534 6.484 1.00 91.19 221 VAL A N 1
ATOM 1722 C CA . VAL A 1 221 ? -1.325 2.945 6.119 1.00 91.19 221 VAL A CA 1
ATOM 1723 C C . VAL A 1 221 ? -0.050 3.716 6.422 1.00 91.19 221 VAL A C 1
ATOM 1725 O O . VAL A 1 221 ? 0.373 3.771 7.572 1.00 91.19 221 VAL A O 1
ATOM 1728 N N . ASP A 1 222 ? 0.527 4.313 5.386 1.00 88.62 222 ASP A N 1
ATOM 1729 C CA . ASP A 1 222 ? 1.640 5.261 5.474 1.00 88.62 222 ASP A CA 1
ATOM 1730 C C . ASP A 1 222 ? 1.508 6.228 4.291 1.00 88.62 222 ASP A C 1
ATOM 1732 O O . ASP A 1 222 ? 1.781 5.857 3.150 1.00 88.62 222 ASP A O 1
ATOM 1736 N N . ILE A 1 223 ? 0.913 7.400 4.537 1.00 88.94 223 ILE A N 1
ATOM 1737 C CA . ILE A 1 223 ? 0.502 8.363 3.495 1.00 88.94 223 ILE A CA 1
ATOM 1738 C C . ILE A 1 223 ? 0.806 9.814 3.889 1.00 88.94 223 ILE A C 1
ATOM 1740 O O . ILE A 1 223 ? 0.101 10.753 3.486 1.00 88.94 223 ILE A O 1
ATOM 1744 N N . GLU A 1 224 ? 1.864 9.979 4.678 1.00 80.56 224 GLU A N 1
ATOM 1745 C CA . GLU A 1 224 ? 2.556 11.237 4.946 1.00 80.56 224 GLU A CA 1
ATOM 1746 C C . GLU A 1 224 ? 1.624 12.399 5.337 1.00 80.56 224 GLU A C 1
ATOM 1748 O O . GLU A 1 224 ? 1.602 13.479 4.734 1.00 80.56 224 GLU A O 1
ATOM 1753 N N . GLY A 1 225 ? 0.794 12.172 6.359 1.00 76.69 225 GLY A N 1
ATOM 1754 C CA . GLY A 1 225 ? -0.106 13.180 6.927 1.00 76.69 225 GLY A CA 1
ATOM 1755 C C . GLY A 1 225 ? -1.519 13.160 6.345 1.00 76.69 225 GLY A C 1
ATOM 1756 O O . GLY A 1 225 ? -2.358 13.988 6.708 1.00 76.69 225 GLY A O 1
ATOM 1757 N N . SER A 1 226 ? -1.814 12.260 5.408 1.00 87.06 226 SER A N 1
ATOM 1758 C CA . SER A 1 226 ? -3.154 12.130 4.817 1.00 87.06 226 SER A CA 1
ATOM 1759 C C . SER A 1 226 ? -4.035 11.112 5.551 1.00 87.06 226 SER A C 1
ATOM 1761 O O . SER A 1 226 ? -5.179 10.890 5.147 1.00 87.06 226 SER A O 1
ATOM 1763 N N . GLU A 1 227 ? -3.545 10.541 6.657 1.00 87.00 227 GLU A N 1
ATOM 1764 C CA . GLU A 1 227 ? -4.172 9.444 7.401 1.00 87.00 227 GLU A CA 1
ATOM 1765 C C . GLU A 1 227 ? -5.589 9.832 7.815 1.00 87.00 227 GLU A C 1
ATOM 1767 O O . GLU A 1 227 ? -6.547 9.149 7.463 1.00 87.00 227 GLU A O 1
ATOM 1772 N N . VAL A 1 228 ? -5.764 10.985 8.471 1.00 86.69 228 VAL A N 1
ATOM 1773 C CA . VAL A 1 228 ? -7.093 11.423 8.936 1.00 86.69 228 VAL A CA 1
ATOM 1774 C C . VAL A 1 228 ? -8.096 11.536 7.790 1.00 86.69 228 VAL A C 1
ATOM 1776 O O . VAL A 1 228 ? -9.247 11.131 7.945 1.00 86.69 228 VAL A O 1
ATOM 1779 N N . GLY A 1 229 ? -7.663 12.044 6.635 1.00 91.12 229 GLY A N 1
ATOM 1780 C CA . GLY A 1 229 ? -8.508 12.125 5.447 1.00 91.12 229 GLY A CA 1
ATOM 1781 C C . GLY A 1 229 ? -8.914 10.741 4.938 1.00 91.12 229 GLY A C 1
ATOM 1782 O O . GLY A 1 229 ? -10.086 10.533 4.631 1.00 91.12 229 GLY A O 1
ATOM 1783 N N . PHE A 1 230 ? -7.980 9.789 4.888 1.00 94.38 230 PHE A N 1
ATOM 1784 C CA . PHE A 1 230 ? -8.273 8.401 4.523 1.00 94.38 230 PHE A CA 1
ATOM 1785 C C . PHE A 1 230 ? -9.332 7.785 5.447 1.00 94.38 230 PHE A C 1
ATOM 1787 O O . PHE A 1 230 ? -10.347 7.293 4.956 1.00 94.38 230 PHE A O 1
ATOM 1794 N N . PHE A 1 231 ? -9.159 7.884 6.769 1.00 91.94 231 PHE A N 1
ATOM 1795 C CA . PHE A 1 231 ? -10.124 7.334 7.729 1.00 91.94 231 PHE A CA 1
ATOM 1796 C C . PHE A 1 231 ? -11.498 8.021 7.637 1.00 91.94 231 PHE A C 1
ATOM 1798 O O . PHE A 1 231 ? -12.527 7.350 7.699 1.00 91.94 231 PHE A O 1
ATOM 1805 N N . GLU A 1 232 ? -11.544 9.341 7.412 1.00 92.62 232 GLU A N 1
ATOM 1806 C CA . GLU A 1 232 ? -12.795 10.072 7.148 1.00 92.62 232 GLU A CA 1
ATOM 1807 C C . GLU A 1 232 ? -13.517 9.557 5.888 1.00 92.62 232 GLU A C 1
ATOM 1809 O O . GLU A 1 232 ? -14.749 9.517 5.865 1.00 92.62 232 GLU A O 1
ATOM 1814 N N . GLY A 1 233 ? -12.767 9.136 4.865 1.00 95.00 233 GLY A N 1
ATOM 1815 C CA . GLY A 1 233 ? -13.285 8.575 3.616 1.00 95.00 233 GLY A CA 1
ATOM 1816 C C . GLY A 1 233 ? -13.555 7.066 3.629 1.00 9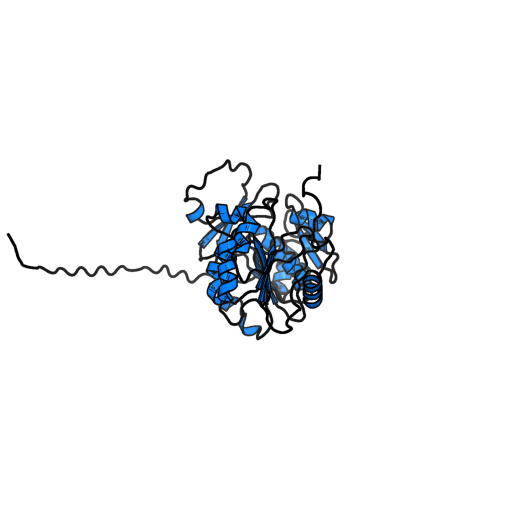5.00 233 GLY A C 1
ATOM 1817 O O . GLY A 1 233 ? -14.048 6.550 2.624 1.00 95.00 233 GLY A O 1
ATOM 1818 N N . ALA A 1 234 ? -13.245 6.368 4.724 1.00 95.50 234 ALA A N 1
ATOM 1819 C CA . ALA A 1 234 ? -13.301 4.908 4.853 1.00 95.50 234 ALA A CA 1
ATOM 1820 C C . ALA A 1 234 ? -14.274 4.430 5.955 1.00 95.50 234 ALA A C 1
ATOM 1822 O O . ALA A 1 234 ? -14.153 3.321 6.472 1.00 95.50 234 ALA A O 1
ATOM 1823 N N . GLN A 1 235 ? -15.227 5.268 6.369 1.00 92.44 235 GLN A N 1
ATOM 1824 C CA . GLN A 1 235 ? -16.096 4.985 7.517 1.00 92.44 235 GLN A CA 1
ATOM 1825 C C . GLN A 1 235 ? -16.937 3.714 7.338 1.00 92.44 235 GLN A C 1
ATOM 1827 O O . GLN A 1 235 ? -17.098 2.956 8.296 1.00 92.44 235 GLN A O 1
ATOM 1832 N N . ARG A 1 236 ? -17.457 3.449 6.130 1.00 91.88 236 ARG A N 1
ATOM 1833 C CA . ARG A 1 236 ? -18.222 2.218 5.856 1.00 91.88 236 ARG A CA 1
ATOM 1834 C C . ARG A 1 236 ? -17.332 0.987 5.839 1.00 91.88 236 ARG A C 1
ATOM 1836 O O . ARG A 1 236 ? -17.780 -0.077 6.244 1.00 91.88 236 ARG A O 1
ATOM 1843 N N . PHE A 1 237 ? -16.091 1.123 5.382 1.00 92.75 237 PHE A N 1
ATOM 1844 C CA . PHE A 1 237 ? -15.119 0.039 5.456 1.00 92.75 237 PHE A CA 1
ATOM 1845 C C . PHE A 1 237 ? -14.832 -0.361 6.905 1.00 92.75 237 PHE A C 1
ATOM 1847 O O . PHE A 1 237 ? -14.951 -1.535 7.242 1.00 92.75 237 PHE A O 1
ATOM 1854 N N . PHE A 1 238 ? -14.528 0.611 7.772 1.00 89.38 238 PHE A N 1
ATOM 1855 C CA . PHE A 1 238 ? -14.252 0.321 9.177 1.00 89.38 238 PHE A CA 1
ATOM 1856 C C . PHE A 1 238 ? -15.493 -0.169 9.924 1.00 89.38 238 PHE A C 1
ATOM 1858 O O . PHE A 1 238 ? -15.377 -1.104 10.688 1.00 89.38 238 PHE A O 1
ATOM 1865 N N . SER A 1 239 ? -16.687 0.367 9.686 1.00 86.69 239 SER A N 1
ATOM 1866 C CA . SER A 1 239 ? -17.909 -0.127 10.356 1.00 86.69 239 SER A CA 1
ATOM 1867 C C . SER A 1 239 ? -18.529 -1.382 9.717 1.00 86.69 239 SER A C 1
ATOM 1869 O O . SER A 1 239 ? -19.579 -1.848 10.161 1.00 86.69 239 SER A O 1
ATOM 1871 N N . GLY A 1 240 ? -17.924 -1.906 8.648 1.00 86.19 240 GLY A N 1
ATOM 1872 C CA . GLY A 1 240 ? -18.472 -2.985 7.831 1.00 86.19 240 GLY A CA 1
ATOM 1873 C C . GLY A 1 240 ? -17.948 -4.382 8.188 1.00 86.19 240 GLY A C 1
ATOM 1874 O O . GLY A 1 240 ? -17.027 -4.531 8.988 1.00 86.19 240 GLY A O 1
A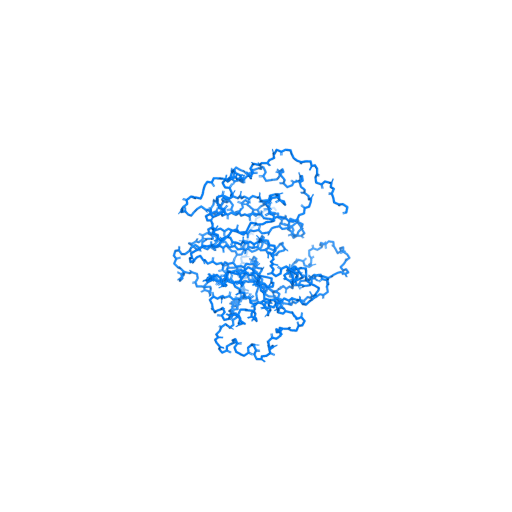TOM 1875 N N . PRO A 1 241 ? -18.482 -5.435 7.540 1.00 84.25 241 PRO A N 1
ATOM 1876 C CA . PRO A 1 241 ? -18.074 -6.825 7.784 1.00 84.25 241 PRO A CA 1
ATOM 1877 C C . PRO A 1 241 ? -16.630 -7.124 7.357 1.00 84.25 241 PRO A C 1
ATOM 1879 O O . PRO A 1 241 ? -16.032 -8.081 7.836 1.00 84.25 241 PRO A O 1
ATOM 1882 N N . ASN A 1 242 ? -16.072 -6.296 6.473 1.00 87.25 242 ASN A N 1
ATOM 1883 C CA . ASN A 1 242 ? -14.701 -6.397 5.985 1.00 87.25 242 ASN A CA 1
ATOM 1884 C C . ASN A 1 242 ? -13.745 -5.486 6.777 1.00 87.25 242 ASN A C 1
ATOM 1886 O O . ASN A 1 242 ? -12.706 -5.100 6.253 1.00 87.25 242 ASN A O 1
ATOM 1890 N N . ALA A 1 243 ? -14.092 -5.076 7.999 1.00 88.44 243 ALA A N 1
ATOM 1891 C CA . ALA A 1 243 ? -13.202 -4.262 8.818 1.00 88.44 243 ALA A CA 1
ATOM 1892 C C . ALA A 1 243 ? -11.851 -4.975 9.044 1.00 88.44 243 ALA A C 1
ATOM 1894 O O . ALA A 1 243 ? -11.820 -6.189 9.273 1.00 88.44 243 ALA A O 1
ATOM 1895 N N . PRO A 1 244 ? -10.716 -4.255 8.992 1.00 88.44 244 PRO A N 1
ATOM 1896 C CA . PRO A 1 244 ? -9.411 -4.886 9.107 1.00 88.44 244 PRO A CA 1
ATOM 1897 C C . PRO A 1 244 ? -9.168 -5.397 10.523 1.00 88.44 244 PRO A C 1
ATOM 1899 O O . PRO A 1 244 ? -9.384 -4.671 11.489 1.00 88.44 244 PRO A O 1
ATOM 1902 N N . THR A 1 245 ? -8.663 -6.626 10.627 1.00 82.56 245 THR A N 1
ATOM 1903 C CA . THR A 1 245 ? -8.313 -7.296 11.893 1.00 82.56 245 THR A CA 1
ATOM 1904 C C . THR A 1 245 ? -7.011 -6.775 12.497 1.00 82.56 245 THR A C 1
ATOM 1906 O O . THR A 1 245 ? -6.805 -6.819 13.705 1.00 82.56 245 THR A O 1
ATOM 1909 N N . LEU A 1 246 ? -6.114 -6.266 11.658 1.00 82.38 246 LEU A N 1
ATOM 1910 C CA . LEU A 1 246 ? -4.843 -5.681 12.062 1.00 82.38 246 LEU A CA 1
ATOM 1911 C C . LEU A 1 246 ? -4.614 -4.418 11.238 1.00 82.38 246 LEU A C 1
ATOM 1913 O O . LEU A 1 246 ? -4.824 -4.422 10.027 1.00 82.38 246 LEU A O 1
ATOM 1917 N N . ILE A 1 247 ? -4.177 -3.348 11.890 1.00 84.38 247 ILE A N 1
ATOM 1918 C CA . ILE A 1 247 ? -3.790 -2.087 11.270 1.00 84.38 247 ILE A CA 1
ATOM 1919 C C . ILE A 1 247 ? -2.348 -1.791 11.673 1.00 84.38 247 ILE A C 1
ATOM 1921 O O . ILE A 1 247 ? -2.047 -1.635 12.854 1.00 84.38 247 ILE A O 1
ATOM 1925 N N . GLN A 1 248 ? -1.461 -1.663 10.696 1.00 83.62 248 GLN A N 1
ATOM 1926 C CA . GLN A 1 248 ? -0.174 -1.003 10.874 1.00 83.62 248 GLN A CA 1
ATOM 1927 C C . GLN A 1 248 ? -0.304 0.414 10.328 1.00 83.62 248 GLN A C 1
ATOM 1929 O O . GLN A 1 248 ? -0.533 0.607 9.134 1.00 83.62 248 GLN A O 1
ATOM 1934 N N . LEU A 1 249 ? -0.188 1.394 11.212 1.00 79.62 249 LEU A N 1
ATOM 1935 C CA . LEU A 1 249 ? -0.409 2.795 10.897 1.00 79.62 249 LEU A CA 1
ATOM 1936 C C . LEU A 1 249 ? 0.859 3.586 11.221 1.00 79.62 249 LEU A C 1
ATOM 1938 O O . LEU A 1 249 ? 1.290 3.657 12.374 1.00 79.62 249 LEU A O 1
ATOM 1942 N N . GLU A 1 250 ? 1.456 4.176 10.195 1.00 75.06 250 GLU A N 1
ATOM 1943 C CA . GLU A 1 250 ? 2.517 5.160 10.346 1.00 75.06 250 GLU A CA 1
ATOM 1944 C C . GLU A 1 250 ? 1.889 6.549 10.428 1.00 75.06 250 GLU A C 1
ATOM 1946 O O . GLU A 1 250 ? 1.067 6.924 9.593 1.00 75.06 250 GLU A O 1
ATOM 1951 N N . VAL A 1 251 ? 2.218 7.291 11.487 1.00 68.25 251 VAL A N 1
ATOM 1952 C CA . VAL A 1 251 ? 1.699 8.646 11.682 1.00 68.25 251 VAL A CA 1
ATOM 1953 C C . VAL A 1 251 ? 2.842 9.603 11.930 1.00 68.25 251 VAL A C 1
ATOM 1955 O O . VAL A 1 251 ? 3.595 9.477 12.899 1.00 68.25 251 VAL A O 1
ATOM 1958 N N . ASN A 1 252 ? 2.906 10.627 11.089 1.00 65.06 252 ASN A N 1
ATOM 1959 C CA . ASN A 1 252 ? 3.790 11.757 11.284 1.00 65.06 252 ASN A CA 1
ATOM 1960 C C . ASN A 1 252 ? 2.995 12.954 11.826 1.00 65.06 252 ASN A C 1
ATOM 1962 O O . ASN A 1 252 ? 2.324 13.671 11.081 1.00 65.06 252 ASN A O 1
ATOM 1966 N N . GLU A 1 253 ? 3.080 13.188 13.139 1.00 64.38 253 GLU A N 1
ATOM 1967 C CA . GLU A 1 253 ? 2.329 14.263 13.806 1.00 64.38 253 GLU A CA 1
ATOM 1968 C C . GLU A 1 253 ? 2.661 15.648 13.228 1.00 64.38 253 GLU A C 1
ATOM 1970 O O . GLU A 1 253 ? 1.786 16.507 13.149 1.00 64.38 253 GLU A O 1
ATOM 1975 N N . ARG A 1 254 ? 3.893 15.872 12.743 1.00 63.22 254 ARG A N 1
ATOM 1976 C CA . ARG A 1 254 ? 4.252 17.149 12.103 1.00 63.22 254 ARG A CA 1
ATOM 1977 C C . ARG A 1 254 ? 3.418 17.389 10.848 1.00 63.22 254 ARG A C 1
ATOM 1979 O O . ARG A 1 254 ? 2.907 18.493 10.667 1.00 63.22 254 ARG A O 1
ATOM 1986 N N . PHE A 1 255 ? 3.249 16.370 10.007 1.00 65.25 255 PHE A N 1
ATOM 1987 C CA . PHE A 1 255 ? 2.428 16.486 8.802 1.00 65.25 255 PHE A CA 1
ATOM 1988 C C . PHE A 1 255 ? 0.936 16.601 9.126 1.00 65.25 255 PHE A C 1
ATOM 1990 O O . PHE A 1 255 ? 0.234 17.370 8.466 1.00 65.25 255 PHE A O 1
ATOM 1997 N N . LEU A 1 256 ? 0.458 15.932 10.180 1.00 65.88 256 LEU A N 1
ATOM 1998 C CA . LEU A 1 256 ? -0.921 16.097 10.647 1.00 65.88 256 LEU A CA 1
ATOM 1999 C C . LEU A 1 256 ? -1.204 17.513 11.161 1.00 65.88 256 LEU A C 1
ATOM 2001 O O . LEU A 1 256 ? -2.188 18.123 10.735 1.00 65.88 256 LEU A O 1
ATOM 2005 N N . ILE A 1 257 ? -0.334 18.068 12.011 1.00 64.88 257 ILE A N 1
ATOM 2006 C CA . ILE A 1 257 ? -0.485 19.427 12.555 1.00 64.88 257 ILE A CA 1
ATOM 2007 C C . ILE A 1 257 ? -0.494 20.464 11.426 1.00 64.88 257 ILE A C 1
ATOM 2009 O O . ILE A 1 257 ? -1.339 21.358 11.427 1.00 64.88 257 ILE A O 1
ATOM 2013 N N . GLN A 1 258 ? 0.377 20.319 10.420 1.00 65.25 258 GLN A N 1
ATOM 2014 C CA . GLN A 1 258 ? 0.389 21.200 9.241 1.00 65.25 258 GLN A CA 1
ATOM 2015 C C . GLN A 1 258 ? -0.938 21.195 8.469 1.00 65.25 258 GLN A C 1
ATOM 2017 O O . GLN A 1 258 ? -1.265 22.177 7.806 1.00 65.25 258 GLN A O 1
ATOM 2022 N N . LYS A 1 259 ? -1.708 20.106 8.550 1.00 69.06 259 LYS A N 1
ATOM 2023 C CA . LYS A 1 259 ? -3.037 19.974 7.938 1.00 69.06 259 LYS A CA 1
ATOM 2024 C C . LYS A 1 259 ? -4.183 20.287 8.913 1.00 69.06 259 LYS A C 1
ATOM 2026 O O . LYS A 1 259 ? -5.343 20.023 8.597 1.00 69.06 259 LYS A O 1
ATOM 2031 N N . GLY A 1 260 ? -3.887 20.831 10.098 1.00 70.25 260 GLY A N 1
ATOM 2032 C CA . GLY A 1 260 ? -4.884 21.130 11.132 1.00 70.25 260 GLY A CA 1
ATOM 2033 C C . GLY A 1 260 ? -5.546 19.877 11.717 1.00 70.25 260 GLY A C 1
ATOM 2034 O O . GLY A 1 260 ? -6.706 19.918 12.129 1.00 70.25 260 GLY A O 1
ATOM 2035 N N . LYS A 1 261 ? -4.841 18.742 11.696 1.00 75.44 261 LYS A N 1
ATOM 2036 C CA . LYS A 1 261 ? -5.294 17.440 12.198 1.00 75.44 261 LYS A CA 1
ATOM 2037 C C . LYS A 1 261 ? -4.452 17.010 13.408 1.00 75.44 261 LYS A C 1
ATOM 2039 O O . LYS A 1 261 ? -3.475 17.660 13.758 1.00 75.44 261 LYS A O 1
ATOM 2044 N N . SER A 1 262 ? -4.850 15.914 14.056 1.00 70.00 262 SER A N 1
ATOM 2045 C CA . SER A 1 262 ? -4.181 15.376 15.246 1.00 70.00 262 SER A CA 1
ATOM 2046 C C . SER A 1 262 ? -4.184 13.851 15.221 1.00 70.00 262 SER A C 1
ATOM 2048 O O . SER A 1 262 ? -5.247 13.252 15.007 1.00 70.00 262 SER A O 1
ATOM 2050 N N . ALA A 1 263 ? -3.030 13.226 15.485 1.00 68.56 263 ALA A N 1
ATOM 2051 C CA . ALA A 1 263 ? -2.953 11.778 15.661 1.00 68.56 263 ALA A CA 1
ATOM 2052 C C . ALA A 1 263 ? -3.849 11.335 16.812 1.00 68.56 263 ALA A C 1
ATOM 2054 O O . ALA A 1 263 ? -4.580 10.363 16.668 1.00 68.56 263 ALA A O 1
ATOM 2055 N N . GLN A 1 264 ? -3.879 12.087 17.917 1.00 66.31 264 GLN A N 1
ATOM 2056 C CA . GLN A 1 264 ? -4.723 11.773 19.066 1.00 66.31 264 GLN A CA 1
ATOM 2057 C C . GLN A 1 264 ? -6.171 11.521 18.641 1.00 66.31 264 GLN A C 1
ATOM 2059 O O . GLN A 1 264 ? -6.693 10.439 18.890 1.00 66.31 264 GLN A O 1
ATOM 2064 N N . LEU A 1 265 ? -6.791 12.484 17.951 1.00 70.19 265 LEU A N 1
ATOM 2065 C CA . LEU A 1 265 ? -8.184 12.391 17.501 1.00 70.19 265 LEU A CA 1
ATOM 2066 C C . LEU A 1 265 ? -8.415 11.223 16.538 1.00 70.19 265 LEU A C 1
ATOM 2068 O O . LEU A 1 265 ? -9.476 10.598 16.574 1.00 70.19 265 LEU A O 1
ATOM 2072 N N . LEU A 1 266 ? -7.437 10.918 15.684 1.00 77.00 266 LEU A N 1
ATOM 2073 C CA . LEU A 1 266 ? -7.502 9.754 14.806 1.00 77.00 266 LEU A CA 1
ATOM 2074 C C . LEU A 1 266 ? -7.594 8.454 15.611 1.00 77.00 266 LEU A C 1
ATOM 2076 O O . LEU A 1 266 ? -8.446 7.610 15.335 1.00 77.00 266 LEU A O 1
ATOM 2080 N N . LEU A 1 267 ? -6.760 8.320 16.640 1.00 74.38 267 LEU A N 1
ATOM 2081 C CA . LEU A 1 267 ? -6.745 7.134 17.489 1.00 74.38 267 LEU A CA 1
ATOM 2082 C C . LEU A 1 267 ? -8.023 6.991 18.309 1.00 74.38 267 LEU A C 1
ATOM 2084 O O . LEU A 1 267 ? -8.532 5.880 18.414 1.00 74.38 267 LEU A O 1
ATOM 2088 N N . GLN A 1 268 ? -8.588 8.095 18.815 1.00 71.56 268 GLN A N 1
ATOM 2089 C CA . GLN A 1 268 ? -9.890 8.064 19.504 1.00 71.56 268 GLN A CA 1
ATOM 2090 C C . GLN A 1 268 ? -10.986 7.481 18.615 1.00 71.56 268 GLN A C 1
ATOM 2092 O O . GLN A 1 268 ? -11.823 6.696 19.058 1.00 71.56 268 GLN A O 1
ATOM 2097 N N . LYS A 1 269 ? -11.006 7.896 17.345 1.00 75.94 269 LYS A N 1
ATOM 2098 C CA . LYS A 1 269 ? -11.976 7.391 16.374 1.00 75.94 269 LYS A CA 1
ATOM 2099 C C . LYS A 1 269 ? -11.767 5.901 16.122 1.00 75.94 269 LYS A C 1
ATOM 2101 O O . LYS A 1 269 ? -12.736 5.153 16.111 1.00 75.94 269 LYS A O 1
ATOM 2106 N N . LEU A 1 270 ? -10.523 5.448 15.988 1.00 76.25 270 LEU A N 1
ATOM 2107 C CA . LEU A 1 270 ? -10.245 4.022 15.807 1.00 76.25 270 LEU A CA 1
ATOM 2108 C C . LEU A 1 270 ? -10.668 3.198 17.021 1.00 76.25 270 LEU A C 1
ATOM 2110 O O . LEU A 1 270 ? -11.392 2.218 16.866 1.00 76.25 270 LEU A O 1
ATOM 2114 N N . SER A 1 271 ? -10.323 3.630 18.233 1.00 70.94 271 SER A N 1
ATOM 2115 C CA . SER A 1 271 ? -10.710 2.904 19.443 1.00 70.94 271 SER A CA 1
ATOM 2116 C C . SER A 1 271 ? -12.225 2.851 19.664 1.00 70.94 271 SER A C 1
ATOM 2118 O O . SER A 1 271 ? -12.685 2.003 20.413 1.00 70.94 271 SER A O 1
ATOM 2120 N N . THR A 1 272 ? -13.012 3.741 19.050 1.00 72.88 272 THR A N 1
ATOM 2121 C CA . THR A 1 272 ? -14.471 3.791 19.245 1.00 72.88 272 THR A CA 1
ATOM 2122 C C . THR A 1 272 ? -15.264 3.103 18.139 1.00 72.88 272 THR A C 1
ATOM 2124 O O . THR A 1 272 ? -16.341 2.588 18.420 1.00 72.88 272 THR A O 1
ATOM 2127 N N . VAL A 1 273 ? -14.761 3.058 16.899 1.00 73.31 273 VAL A N 1
ATOM 2128 C CA . VAL A 1 273 ? -15.513 2.482 15.769 1.00 73.31 273 VAL A CA 1
ATOM 2129 C C . VAL A 1 273 ? -15.599 0.954 15.850 1.00 73.31 273 VAL A C 1
ATOM 2131 O O . VAL A 1 273 ? -16.687 0.421 15.666 1.00 73.31 273 VAL A O 1
ATOM 2134 N N . ASN A 1 274 ? -14.499 0.262 16.176 1.00 68.19 274 ASN A N 1
ATOM 2135 C CA . ASN A 1 274 ? -14.474 -1.209 16.304 1.00 68.19 274 ASN A CA 1
ATOM 2136 C C . ASN A 1 274 ? -13.785 -1.712 17.577 1.00 68.19 274 ASN A C 1
ATOM 2138 O O . ASN A 1 274 ? -13.366 -2.865 17.623 1.00 68.19 274 ASN A O 1
ATOM 2142 N N . ASN A 1 275 ? -13.618 -0.867 18.597 1.00 69.06 275 ASN A N 1
ATOM 2143 C CA . ASN A 1 275 ? -12.892 -1.240 19.816 1.00 69.06 275 ASN A CA 1
ATOM 2144 C C . ASN A 1 275 ? -11.467 -1.753 19.532 1.00 69.06 275 ASN A C 1
ATOM 2146 O O . ASN A 1 275 ? -11.023 -2.714 20.155 1.00 69.06 275 ASN A O 1
ATOM 2150 N N . TYR A 1 276 ? -10.751 -1.122 18.589 1.00 71.62 276 TYR A N 1
ATOM 2151 C CA . TYR A 1 276 ? -9.346 -1.455 18.348 1.00 71.62 276 TYR A CA 1
ATOM 2152 C C . TYR A 1 276 ? -8.536 -1.248 19.632 1.00 71.62 276 TYR A C 1
ATOM 2154 O O . TYR A 1 276 ? -8.520 -0.142 20.183 1.00 71.62 276 TYR A O 1
ATOM 2162 N N . ASP A 1 277 ? -7.814 -2.282 20.061 1.00 67.56 277 ASP A N 1
ATOM 2163 C CA . ASP A 1 277 ? -6.747 -2.139 21.042 1.00 67.56 277 ASP A CA 1
ATOM 2164 C C . ASP A 1 277 ? -5.561 -1.455 20.347 1.00 67.56 277 ASP A C 1
ATOM 2166 O O . ASP A 1 277 ? -5.035 -1.920 19.328 1.00 67.56 277 ASP A O 1
ATOM 2170 N N . ILE A 1 278 ? -5.151 -0.308 20.885 1.00 69.62 278 ILE A N 1
ATOM 2171 C CA . ILE A 1 278 ? -4.111 0.521 20.277 1.00 69.62 278 ILE A CA 1
ATOM 2172 C C . ILE A 1 278 ? -2.802 0.322 21.029 1.00 69.62 278 ILE A C 1
ATOM 2174 O O . ILE A 1 278 ? -2.717 0.607 22.226 1.00 69.62 278 ILE A O 1
ATOM 2178 N N . TYR A 1 279 ? -1.773 -0.096 20.294 1.00 66.56 279 TYR A N 1
ATOM 2179 C CA . TYR A 1 279 ? -0.414 -0.258 20.794 1.00 66.56 279 TYR A CA 1
ATOM 2180 C C . TYR A 1 279 ? 0.510 0.725 20.084 1.00 66.56 279 TYR A C 1
ATOM 2182 O O . TYR A 1 279 ? 0.709 0.668 18.870 1.00 66.56 279 TYR A O 1
ATOM 2190 N N . ILE A 1 280 ? 1.097 1.637 20.853 1.00 60.62 280 ILE A N 1
ATOM 2191 C CA . ILE A 1 280 ? 2.034 2.628 20.326 1.00 60.62 280 ILE A CA 1
ATOM 2192 C C . ILE A 1 280 ? 3.448 2.103 20.524 1.00 60.62 280 ILE A C 1
ATOM 2194 O O . ILE A 1 280 ? 3.894 1.912 21.657 1.00 60.62 280 ILE A O 1
ATOM 2198 N N . ASN A 1 281 ? 4.172 1.899 19.427 1.00 57.06 281 ASN A N 1
ATOM 2199 C CA . ASN A 1 281 ? 5.592 1.612 19.507 1.00 57.06 281 ASN A CA 1
ATOM 2200 C C . ASN A 1 281 ? 6.374 2.927 19.623 1.00 57.06 281 ASN A C 1
ATOM 2202 O O . ASN A 1 281 ? 6.646 3.589 18.625 1.00 57.06 281 ASN A O 1
ATOM 2206 N N . GLN A 1 282 ? 6.731 3.296 20.855 1.00 47.38 282 GLN A N 1
ATOM 2207 C CA . GLN A 1 282 ? 7.485 4.521 21.162 1.00 47.38 282 GLN A CA 1
ATOM 2208 C C . GLN A 1 282 ? 9.009 4.342 21.136 1.00 47.38 282 GLN A C 1
ATOM 2210 O O . GLN A 1 282 ? 9.741 5.272 21.461 1.00 47.38 282 GLN A O 1
ATOM 2215 N N . CYS A 1 283 ? 9.514 3.164 20.765 1.00 35.81 283 CYS A N 1
ATOM 2216 C CA . CYS A 1 283 ? 10.928 2.854 20.905 1.00 35.81 283 CYS A CA 1
ATOM 2217 C C . CYS A 1 283 ? 11.546 2.389 19.587 1.00 35.81 283 CYS A C 1
ATOM 2219 O O . CYS A 1 283 ? 11.200 1.338 19.048 1.00 35.81 283 CYS A O 1
ATOM 2221 N N . ALA A 1 284 ? 12.635 3.056 19.203 1.00 37.44 284 ALA A N 1
ATOM 2222 C CA . ALA A 1 284 ? 13.685 2.540 18.320 1.00 37.44 284 ALA A CA 1
ATOM 2223 C C . ALA A 1 284 ? 14.381 1.251 18.852 1.00 37.44 284 ALA A C 1
ATOM 2225 O O . ALA A 1 284 ? 15.487 0.926 18.434 1.00 37.44 284 ALA A O 1
ATOM 2226 N N . LYS A 1 285 ? 13.760 0.530 19.805 1.00 33.81 285 LYS A N 1
ATOM 2227 C CA . LYS A 1 285 ? 14.274 -0.656 20.513 1.00 33.81 285 LYS A CA 1
ATOM 2228 C C . LYS A 1 285 ? 13.390 -1.905 20.380 1.00 33.81 285 LYS A C 1
ATOM 2230 O O . LYS A 1 285 ? 13.620 -2.864 21.112 1.00 33.81 285 LYS A O 1
ATOM 2235 N N . ILE A 1 286 ? 12.430 -1.971 19.448 1.00 39.06 286 ILE A N 1
ATOM 2236 C CA . ILE A 1 286 ? 12.223 -3.292 18.825 1.00 39.06 286 ILE A CA 1
ATOM 2237 C C . ILE A 1 286 ? 13.551 -3.560 18.117 1.00 39.06 286 ILE A C 1
ATOM 2239 O O . ILE A 1 286 ? 13.947 -2.702 17.323 1.00 39.06 286 ILE A O 1
ATOM 2243 N N . PRO A 1 287 ? 14.293 -4.627 18.473 1.00 36.19 287 PRO A N 1
ATOM 2244 C CA . PRO A 1 287 ? 15.586 -4.877 17.868 1.00 36.19 287 PRO A CA 1
ATOM 2245 C C . PRO A 1 287 ? 15.442 -4.775 16.362 1.00 36.19 287 PRO A C 1
ATOM 2247 O O . PRO A 1 287 ? 14.517 -5.373 15.807 1.00 36.19 287 PRO A O 1
ATOM 2250 N N . LYS A 1 288 ? 16.363 -4.032 15.746 1.00 35.69 288 LYS A N 1
ATOM 2251 C CA . LYS A 1 288 ? 16.652 -4.203 14.337 1.00 35.69 288 LYS A CA 1
ATOM 2252 C C . LYS A 1 288 ? 17.133 -5.662 14.130 1.00 35.69 288 LYS A C 1
ATOM 2254 O O . LYS A 1 288 ? 18.317 -5.951 14.242 1.00 35.69 288 LYS A O 1
ATOM 2259 N N . GLY A 1 289 ? 16.205 -6.613 14.040 1.00 34.06 289 GLY A N 1
ATOM 2260 C CA . GLY A 1 289 ? 16.352 -7.990 13.573 1.00 34.06 289 GLY A CA 1
ATOM 2261 C C . GLY A 1 289 ? 15.049 -8.821 13.507 1.00 34.06 289 GLY A C 1
ATOM 2262 O O . GLY A 1 289 ? 15.143 -10.033 13.312 1.00 34.06 289 GLY A O 1
ATOM 2263 N N . LEU A 1 290 ? 13.847 -8.269 13.738 1.00 40.94 290 LEU A N 1
ATOM 2264 C CA . LEU A 1 290 ? 12.631 -9.078 13.971 1.00 40.94 290 LEU A CA 1
ATOM 2265 C C . LEU A 1 290 ? 11.675 -9.115 12.774 1.00 40.94 290 LEU A C 1
ATOM 2267 O O . LEU A 1 290 ? 10.645 -8.449 12.731 1.00 40.94 290 LEU A O 1
ATOM 2271 N N . ILE A 1 291 ? 11.971 -10.020 11.840 1.00 44.91 291 ILE A N 1
ATOM 2272 C CA . ILE A 1 291 ? 11.008 -10.453 10.826 1.00 44.91 291 ILE A CA 1
ATOM 2273 C C . ILE A 1 291 ? 9.949 -11.325 11.501 1.00 44.91 291 ILE A C 1
ATOM 2275 O O . ILE A 1 291 ? 10.181 -12.492 11.841 1.00 44.91 291 ILE A O 1
ATOM 2279 N N . PHE A 1 292 ? 8.747 -10.785 11.658 1.00 53.62 292 PHE A N 1
ATOM 2280 C CA . PHE A 1 292 ? 7.594 -11.594 12.023 1.00 53.62 292 PHE A CA 1
ATOM 2281 C C . PHE A 1 292 ? 7.060 -12.308 10.788 1.00 53.62 292 PHE A C 1
ATOM 2283 O O . PHE A 1 292 ? 6.122 -11.851 10.155 1.00 53.62 292 PHE A O 1
ATOM 2290 N N . GLY A 1 293 ? 7.644 -13.462 10.466 1.00 49.03 293 GLY A N 1
ATOM 2291 C CA . GLY A 1 293 ? 7.103 -14.370 9.443 1.00 49.03 293 GLY A CA 1
ATOM 2292 C C . GLY A 1 293 ? 5.812 -15.091 9.866 1.00 49.03 293 GLY A C 1
ATOM 2293 O O . GLY A 1 293 ? 5.547 -16.173 9.367 1.00 49.03 293 GLY A O 1
ATOM 2294 N N . SER A 1 294 ? 5.122 -14.596 10.901 1.00 62.47 294 SER A N 1
ATOM 2295 C CA . SER A 1 294 ? 3.759 -14.983 11.301 1.00 62.47 294 SER A CA 1
ATOM 2296 C C . SER A 1 294 ? 3.235 -14.052 12.398 1.00 62.47 294 SER A C 1
ATOM 2298 O O . SER A 1 294 ? 4.001 -13.614 13.273 1.00 62.47 294 SER A O 1
ATOM 2300 N N . LYS A 1 295 ? 1.915 -13.828 12.439 1.00 68.88 295 LYS A N 1
ATOM 2301 C CA . LYS A 1 295 ? 1.211 -13.188 13.562 1.00 68.88 295 LYS A CA 1
ATOM 2302 C C . LYS A 1 295 ? 1.518 -13.910 14.863 1.00 68.88 295 LYS A C 1
ATOM 2304 O O . LYS A 1 295 ? 1.771 -13.257 15.868 1.00 68.88 295 LYS A O 1
ATOM 2309 N N . ARG A 1 296 ? 1.611 -15.243 14.874 1.00 69.19 296 ARG A N 1
ATOM 2310 C CA . ARG A 1 296 ? 1.974 -15.990 16.095 1.00 69.19 296 ARG A CA 1
ATOM 2311 C C . ARG A 1 296 ? 3.312 -15.537 16.693 1.00 69.19 296 ARG A C 1
ATOM 2313 O O . ARG A 1 296 ? 3.408 -15.369 17.908 1.00 69.19 296 ARG A O 1
ATOM 2320 N N . ARG A 1 297 ? 4.345 -15.333 15.867 1.00 69.06 297 ARG A N 1
ATOM 2321 C CA . ARG A 1 297 ? 5.651 -14.826 16.332 1.00 69.06 297 ARG A CA 1
ATOM 2322 C C . ARG A 1 297 ? 5.567 -13.368 16.772 1.00 69.06 297 ARG A C 1
ATOM 2324 O O . ARG A 1 297 ? 6.166 -13.020 17.787 1.00 69.06 297 ARG A O 1
ATOM 2331 N N . PHE A 1 298 ? 4.806 -12.552 16.046 1.00 71.56 298 PHE A N 1
ATOM 2332 C CA . PHE A 1 298 ? 4.533 -11.163 16.411 1.00 71.56 298 PHE A CA 1
ATOM 2333 C C . PHE A 1 298 ? 3.892 -11.053 17.795 1.00 71.56 298 PHE A C 1
ATOM 2335 O O . PHE A 1 298 ? 4.425 -10.395 18.686 1.00 71.56 298 PHE A O 1
ATOM 2342 N N . TRP A 1 299 ? 2.816 -11.795 18.026 1.00 68.88 299 TRP A N 1
ATOM 2343 C CA . TRP A 1 299 ? 2.120 -11.820 19.303 1.00 68.88 299 TRP A CA 1
ATOM 2344 C C . TRP A 1 299 ? 2.943 -12.444 20.427 1.00 68.88 299 TRP A C 1
ATOM 2346 O O . TRP A 1 299 ? 2.891 -11.959 21.550 1.00 68.88 299 TRP A O 1
ATOM 2356 N N . ALA A 1 300 ? 3.757 -13.466 20.152 1.00 69.88 300 ALA A N 1
ATOM 2357 C CA . ALA A 1 300 ? 4.693 -13.997 21.145 1.00 69.88 300 ALA A CA 1
ATOM 2358 C C . ALA A 1 300 ? 5.748 -12.953 21.558 1.00 69.88 300 ALA A C 1
ATOM 2360 O O . ALA A 1 300 ? 6.103 -12.858 22.735 1.00 69.88 300 ALA A O 1
ATOM 2361 N N . PHE A 1 301 ? 6.231 -12.148 20.608 1.00 70.50 301 PHE A N 1
ATOM 2362 C CA . PHE A 1 301 ? 7.120 -11.027 20.898 1.00 70.50 301 PHE A CA 1
ATOM 2363 C C . PHE A 1 301 ? 6.416 -9.950 21.720 1.00 70.50 301 PHE A C 1
ATOM 2365 O O . PHE A 1 301 ? 6.958 -9.530 22.742 1.00 70.50 301 PHE A O 1
ATOM 2372 N N . LEU A 1 302 ? 5.210 -9.544 21.324 1.00 67.25 302 LEU A N 1
ATOM 2373 C CA . LEU A 1 302 ? 4.413 -8.587 22.081 1.00 67.25 302 LEU A CA 1
ATOM 2374 C C . LEU A 1 302 ? 4.149 -9.099 23.509 1.00 67.25 302 LEU A C 1
ATOM 2376 O O . LEU A 1 302 ? 4.375 -8.364 24.470 1.00 67.25 302 LEU A O 1
ATOM 2380 N N . LYS A 1 303 ? 3.805 -10.386 23.669 1.00 67.19 303 LYS A N 1
ATOM 2381 C CA . LYS A 1 303 ? 3.646 -11.051 24.971 1.00 67.19 303 LYS A CA 1
ATOM 2382 C C . LYS A 1 303 ? 4.889 -10.935 25.839 1.00 67.19 303 LYS A C 1
ATOM 2384 O O . LYS A 1 303 ? 4.808 -10.568 27.010 1.00 67.19 303 LYS A O 1
ATOM 2389 N N . LYS A 1 304 ? 6.061 -11.205 25.261 1.00 65.38 304 LYS A N 1
ATOM 2390 C CA . LYS A 1 304 ? 7.349 -11.062 25.953 1.00 65.38 304 LYS A CA 1
ATOM 2391 C C . LYS A 1 304 ? 7.601 -9.624 26.439 1.00 65.38 304 LYS A C 1
ATOM 2393 O O . LYS A 1 304 ? 8.328 -9.450 27.411 1.00 65.38 304 LYS A O 1
ATOM 2398 N N . HIS A 1 305 ? 6.989 -8.624 25.804 1.00 62.00 305 HIS A N 1
ATOM 2399 C CA . HIS A 1 305 ? 7.113 -7.202 26.143 1.00 62.00 305 HIS A CA 1
ATOM 2400 C C . HIS A 1 305 ? 5.868 -6.636 26.850 1.00 62.00 305 HIS A C 1
ATOM 2402 O O . HIS A 1 305 ? 5.662 -5.425 26.868 1.00 62.00 305 HIS A O 1
ATOM 2408 N N . GLY A 1 306 ? 5.052 -7.500 27.466 1.00 58.12 306 GLY A N 1
ATOM 2409 C CA . GLY A 1 306 ? 3.964 -7.088 28.357 1.00 58.12 306 GLY A CA 1
ATOM 2410 C C . GLY A 1 306 ? 2.614 -6.830 27.684 1.00 58.12 306 GLY A C 1
ATOM 2411 O O . GLY A 1 306 ? 1.720 -6.290 28.331 1.00 58.12 306 GLY A O 1
ATOM 2412 N N . VAL A 1 307 ? 2.434 -7.219 26.419 1.00 60.12 307 VAL A N 1
ATOM 2413 C CA . VAL A 1 307 ? 1.113 -7.244 25.758 1.00 60.12 307 VAL A CA 1
ATOM 2414 C C . VAL A 1 307 ? 0.382 -8.553 26.080 1.00 60.12 307 VAL A C 1
ATOM 2416 O O . VAL A 1 307 ? 1.034 -9.580 26.241 1.00 60.12 307 VAL A O 1
ATOM 2419 N N . PRO A 1 308 ? -0.959 -8.574 26.161 1.00 58.28 308 PRO A N 1
ATOM 2420 C CA . PRO A 1 308 ? -1.723 -9.819 26.258 1.00 58.28 308 PRO A CA 1
ATOM 2421 C C . PRO A 1 308 ? -1.443 -10.823 25.120 1.00 58.28 308 PRO A C 1
ATOM 2423 O O . PRO A 1 308 ? -0.929 -10.469 24.058 1.00 58.28 308 PRO A O 1
ATOM 2426 N N . GLU A 1 309 ? -1.765 -12.099 25.358 1.00 55.59 309 GLU A N 1
ATOM 2427 C CA . GLU A 1 309 ? -1.602 -13.181 24.376 1.00 55.59 309 GLU A CA 1
ATOM 2428 C C . GLU A 1 309 ? -2.483 -13.017 23.135 1.00 55.59 309 GLU A C 1
ATOM 2430 O O . GLU A 1 309 ? -3.536 -12.390 23.190 1.00 55.59 309 GLU A O 1
ATOM 2435 N N . TYR A 1 310 ? -2.060 -13.650 22.030 1.00 47.88 310 TYR A N 1
ATOM 2436 C CA . TYR A 1 310 ? -2.875 -13.778 20.824 1.00 47.88 310 TYR A CA 1
ATOM 2437 C C . TYR A 1 310 ? -4.228 -14.422 21.174 1.00 47.88 310 TYR A C 1
ATOM 2439 O O . TYR A 1 310 ? -4.243 -15.578 21.602 1.00 47.88 310 TYR A O 1
ATOM 2447 N N . PRO A 1 311 ? -5.355 -13.737 20.952 1.00 50.69 311 PRO A N 1
ATOM 2448 C CA . PRO A 1 311 ? -6.659 -14.189 21.430 1.00 50.69 311 PRO A CA 1
ATOM 2449 C C . PRO A 1 311 ? -7.300 -15.248 20.525 1.00 50.69 311 PRO A C 1
ATOM 2451 O O . PRO A 1 311 ? -8.392 -15.730 20.807 1.00 50.69 311 PRO A O 1
ATOM 2454 N N . GLY A 1 312 ? -6.632 -15.662 19.441 1.00 44.47 312 GLY A N 1
ATOM 2455 C CA . GLY A 1 312 ? -7.052 -16.798 18.614 1.00 44.47 312 GLY A CA 1
ATOM 2456 C C . GLY A 1 312 ? -8.287 -16.556 17.744 1.00 44.47 312 GLY A C 1
ATOM 2457 O O . GLY A 1 312 ? -8.511 -17.327 16.817 1.00 44.47 312 GLY A O 1
ATOM 2458 N N . GLN A 1 313 ? -9.043 -15.480 17.977 1.00 39.09 313 GLN A N 1
ATOM 2459 C CA . GLN A 1 313 ? -10.177 -15.061 17.158 1.00 39.09 313 GLN A CA 1
ATOM 2460 C C . GLN A 1 313 ? -10.426 -13.552 17.325 1.00 39.09 313 GLN A C 1
ATOM 2462 O O . GLN A 1 313 ? -10.974 -13.115 18.325 1.00 39.09 313 GLN A O 1
ATOM 2467 N N . PHE A 1 314 ? -10.023 -12.781 16.310 1.00 33.59 314 PHE A N 1
ATOM 2468 C CA . PHE A 1 314 ? -10.511 -11.428 15.993 1.00 33.59 314 PHE A CA 1
ATOM 2469 C C . PHE A 1 314 ? -10.421 -10.316 17.057 1.00 33.59 314 PHE A C 1
ATOM 2471 O O . PHE A 1 314 ? -11.327 -9.488 17.116 1.00 33.59 314 PHE A O 1
ATOM 2478 N N . ASP A 1 315 ? -9.311 -10.190 17.788 1.00 30.92 315 ASP A N 1
ATOM 2479 C CA . ASP A 1 315 ? -9.025 -8.901 18.439 1.00 30.92 315 ASP A CA 1
ATOM 2480 C C . ASP A 1 315 ? -8.284 -7.968 17.485 1.00 30.92 315 ASP A C 1
ATOM 2482 O O . ASP A 1 315 ? -7.304 -8.338 16.827 1.00 30.92 315 ASP A O 1
ATOM 2486 N N . VAL A 1 316 ? -8.819 -6.753 17.396 1.00 43.72 316 VAL A N 1
ATOM 2487 C CA . VAL A 1 316 ? -8.476 -5.770 16.384 1.00 43.72 316 VAL A CA 1
ATOM 2488 C C . VAL A 1 316 ? -7.353 -4.877 16.889 1.00 43.72 316 VAL A C 1
ATOM 2490 O O . VAL A 1 316 ? -7.523 -4.167 17.876 1.00 43.72 316 VAL A O 1
ATOM 2493 N N . VAL A 1 317 ? -6.194 -4.909 16.234 1.00 50.56 317 VAL A N 1
ATOM 2494 C CA . VAL A 1 317 ? -4.993 -4.225 16.737 1.00 50.56 317 VAL A CA 1
ATOM 2495 C C . VAL A 1 317 ? -4.548 -3.112 15.811 1.00 50.56 317 VAL A C 1
ATOM 2497 O O . VAL A 1 317 ? -4.302 -3.359 14.637 1.00 50.56 317 VAL A O 1
ATOM 2500 N N . ALA A 1 318 ? -4.382 -1.902 16.346 1.00 54.62 318 ALA A N 1
ATOM 2501 C CA . ALA A 1 318 ? -3.686 -0.820 15.659 1.00 54.62 318 ALA A CA 1
ATOM 2502 C C . ALA A 1 318 ? -2.283 -0.650 16.251 1.00 54.62 318 ALA A C 1
ATOM 2504 O O . ALA A 1 318 ? -2.132 -0.261 17.411 1.00 54.62 318 ALA A O 1
ATOM 2505 N N . ILE A 1 319 ? -1.256 -0.941 15.455 1.00 57.44 319 ILE A N 1
ATOM 2506 C CA . ILE A 1 319 ? 0.142 -0.690 15.804 1.00 57.44 319 ILE A CA 1
ATOM 2507 C C . ILE A 1 319 ? 0.528 0.644 15.197 1.00 57.44 319 ILE A C 1
ATOM 2509 O O . ILE A 1 319 ? 0.519 0.801 13.975 1.00 57.44 319 ILE A O 1
ATOM 2513 N N . LEU A 1 320 ? 0.899 1.584 16.055 1.00 48.12 320 LEU A N 1
ATOM 2514 C CA . LEU A 1 320 ? 1.363 2.895 15.627 1.00 48.12 320 LEU A CA 1
ATOM 2515 C C . LEU A 1 320 ? 2.874 2.969 15.613 1.00 48.12 320 LEU A C 1
ATOM 2517 O O . LEU A 1 320 ? 3.528 2.609 16.598 1.00 48.12 320 LEU A O 1
ATOM 2521 N N . ARG A 1 321 ? 3.405 3.506 14.515 1.00 47.50 321 ARG A N 1
ATOM 2522 C CA . ARG A 1 321 ? 4.815 3.860 14.361 1.00 47.50 321 ARG A CA 1
ATOM 2523 C C . ARG A 1 321 ? 4.941 5.362 14.110 1.00 47.50 321 ARG A C 1
ATOM 2525 O O . ARG A 1 321 ? 4.157 5.927 13.353 1.00 47.50 321 ARG A O 1
ATOM 2532 N N . THR A 1 322 ? 5.905 6.007 14.765 1.00 35.12 322 THR A N 1
ATOM 2533 C CA . THR A 1 322 ? 6.132 7.458 14.669 1.00 35.12 322 THR A CA 1
ATOM 2534 C C . THR A 1 322 ? 7.606 7.757 14.408 1.00 35.12 322 THR A C 1
ATOM 2536 O O . THR A 1 322 ? 8.461 7.211 15.107 1.00 35.12 322 THR A O 1
ATOM 2539 N N . TRP A 1 323 ? 7.907 8.675 13.487 1.00 36.03 323 TRP A N 1
ATOM 2540 C CA . TRP A 1 323 ? 9.254 9.218 13.262 1.00 36.03 323 TRP A CA 1
ATOM 2541 C C . TRP A 1 323 ? 9.368 10.638 13.843 1.00 36.03 323 TRP A C 1
ATOM 2543 O O . TRP A 1 323 ? 8.849 11.581 13.253 1.00 36.03 323 TRP A O 1
ATOM 2553 N N . SER A 1 324 ? 9.989 10.812 15.021 1.00 34.78 324 SER A N 1
ATOM 2554 C CA . SER A 1 324 ? 10.723 12.035 15.448 1.00 34.78 324 SER A CA 1
ATOM 2555 C C . SER A 1 324 ? 11.056 12.063 16.952 1.00 34.78 324 SER A C 1
ATOM 2557 O O . SER A 1 324 ? 10.318 11.534 17.780 1.00 34.78 324 SER A O 1
ATOM 2559 N N . ASP A 1 325 ? 12.128 12.789 17.305 1.00 33.38 325 ASP A N 1
ATOM 2560 C CA . ASP A 1 325 ? 12.667 12.990 18.666 1.00 33.38 325 ASP A CA 1
ATOM 2561 C C . ASP A 1 325 ? 11.827 13.898 19.598 1.00 33.38 325 ASP A C 1
ATOM 2563 O O . ASP A 1 325 ? 12.301 14.337 20.647 1.00 33.38 325 ASP A O 1
ATOM 2567 N N . HIS A 1 326 ? 10.560 14.196 19.282 1.00 39.00 326 HIS A N 1
ATOM 2568 C CA . HIS A 1 326 ? 9.679 14.957 20.190 1.00 39.00 326 HIS A CA 1
ATOM 2569 C C . HIS A 1 326 ? 8.975 14.023 21.184 1.00 39.00 326 HIS A C 1
ATOM 2571 O O . HIS A 1 326 ? 7.760 13.839 21.205 1.00 39.00 326 HIS A O 1
ATOM 2577 N N . PHE A 1 327 ? 9.816 13.434 22.027 1.00 36.47 327 PHE A N 1
ATOM 2578 C CA . PHE A 1 327 ? 9.567 12.288 22.895 1.00 36.47 327 PHE A CA 1
ATOM 2579 C C . PHE A 1 327 ? 8.743 12.596 24.164 1.00 36.47 327 PHE A C 1
ATOM 2581 O O . PHE A 1 327 ? 8.170 11.692 24.764 1.00 36.47 327 PHE A O 1
ATOM 2588 N N . MET A 1 328 ? 8.634 13.865 24.583 1.00 33.00 328 MET A N 1
ATOM 2589 C CA . MET A 1 328 ? 8.025 14.223 25.881 1.00 33.00 328 MET A CA 1
ATOM 2590 C C . MET A 1 328 ? 6.614 14.824 25.820 1.00 33.00 328 MET A C 1
ATOM 2592 O O . MET A 1 328 ? 5.947 14.903 26.848 1.00 33.00 328 MET A O 1
ATOM 2596 N N . TRP A 1 329 ? 6.135 15.253 24.649 1.00 35.59 329 TRP A N 1
ATOM 2597 C CA . TRP A 1 329 ? 4.807 15.876 24.530 1.00 35.59 329 TRP A CA 1
ATOM 2598 C C . TRP A 1 329 ? 3.711 14.860 24.169 1.00 35.59 329 TRP A C 1
ATOM 2600 O O . TRP A 1 329 ? 2.602 14.921 24.693 1.00 35.59 329 TRP A O 1
ATOM 2610 N N . LEU A 1 330 ? 4.050 13.861 23.346 1.00 38.53 330 LEU A N 1
ATOM 2611 C CA . LEU A 1 330 ? 3.131 12.814 22.889 1.00 38.53 330 LEU A CA 1
ATOM 2612 C C . LEU A 1 330 ? 2.709 11.848 24.013 1.00 38.53 330 LEU A C 1
ATOM 2614 O O . LEU A 1 330 ? 1.556 11.428 24.060 1.00 38.53 330 LEU A O 1
ATOM 2618 N N . SER A 1 331 ? 3.594 11.539 24.965 1.00 37.91 331 SER A N 1
ATOM 2619 C CA . SER A 1 331 ? 3.281 10.667 26.109 1.00 37.91 331 SER A CA 1
ATOM 2620 C C . SER A 1 331 ? 2.125 11.203 26.968 1.00 37.91 331 SER A C 1
ATOM 2622 O O . SER A 1 331 ? 1.227 10.443 27.318 1.00 37.91 331 SER A O 1
ATOM 2624 N N . ASN A 1 332 ? 2.069 12.514 27.223 1.00 36.12 332 ASN A N 1
ATOM 2625 C CA . ASN A 1 332 ? 1.000 13.141 28.014 1.00 36.12 332 ASN A CA 1
ATOM 2626 C C . ASN A 1 332 ? -0.369 13.158 27.309 1.00 36.12 332 ASN A C 1
ATOM 2628 O O . ASN A 1 332 ? -1.402 13.190 27.972 1.00 36.12 332 ASN A O 1
ATOM 2632 N N . ILE A 1 333 ? -0.389 13.106 25.978 1.00 43.12 333 ILE A N 1
ATOM 2633 C CA . ILE A 1 333 ? -1.608 13.137 25.156 1.00 43.12 333 ILE A CA 1
ATOM 2634 C C . ILE A 1 333 ? -2.256 11.748 25.052 1.00 43.12 333 ILE A C 1
ATOM 2636 O O . ILE A 1 333 ? -3.484 11.626 25.044 1.00 43.12 333 ILE A O 1
ATOM 2640 N N . TYR A 1 334 ? -1.440 10.691 25.008 1.00 44.91 334 TYR A N 1
ATOM 2641 C CA . TYR A 1 334 ? -1.910 9.307 24.885 1.00 44.91 334 TYR A CA 1
ATOM 2642 C C . TYR A 1 334 ? -2.254 8.641 26.229 1.00 44.91 334 TYR A C 1
ATOM 2644 O O . TYR A 1 334 ? -3.021 7.682 26.238 1.00 44.91 334 TYR A O 1
ATOM 2652 N N . CYS A 1 335 ? -1.783 9.180 27.362 1.00 35.56 335 CYS A N 1
ATOM 2653 C CA . CYS A 1 335 ? -2.154 8.727 28.714 1.00 35.56 335 CYS A CA 1
ATOM 2654 C C . CYS A 1 335 ? -3.635 8.964 29.086 1.00 35.56 335 CYS A C 1
ATOM 2656 O O . CYS A 1 335 ? -4.098 8.445 30.098 1.00 35.56 335 CYS A O 1
ATOM 2658 N N . GLY A 1 336 ? -4.388 9.739 28.295 1.00 35.16 336 GLY A N 1
ATOM 2659 C CA . GLY A 1 336 ? -5.797 10.064 28.557 1.00 35.16 336 GLY A CA 1
ATOM 2660 C C . GLY A 1 336 ? -6.825 9.021 28.094 1.00 35.16 336 GLY A C 1
ATOM 2661 O O . GLY A 1 336 ? -8.018 9.232 28.302 1.00 35.16 336 GLY A O 1
ATOM 2662 N N . PHE A 1 337 ? -6.404 7.918 27.463 1.00 42.91 337 PHE A N 1
ATOM 2663 C CA . PHE A 1 337 ? -7.312 6.877 26.964 1.00 42.91 337 PHE A CA 1
ATOM 2664 C C . PHE A 1 337 ? -7.263 5.621 27.812 1.00 42.91 337 PHE A C 1
ATOM 2666 O O . PHE A 1 337 ? -6.215 4.998 27.949 1.00 42.91 337 PHE A O 1
ATOM 2673 N N . SER A 1 338 ? -8.424 5.180 28.287 1.00 43.81 338 SER A N 1
ATOM 2674 C CA . SER A 1 338 ? -8.573 3.905 28.994 1.00 43.81 338 SER A CA 1
ATOM 2675 C C . SER A 1 338 ? -8.272 2.673 28.124 1.00 43.81 338 SER A C 1
ATOM 2677 O O . SER A 1 338 ? -8.011 1.607 28.674 1.00 43.81 338 SER A O 1
ATOM 2679 N N . SER A 1 339 ? -8.291 2.801 26.790 1.00 46.09 339 SER A N 1
ATOM 2680 C CA . SER A 1 339 ? -8.093 1.707 25.823 1.00 46.09 339 SER A CA 1
ATOM 2681 C C . SER A 1 339 ? -6.740 1.726 25.093 1.00 46.09 339 SER A C 1
ATOM 2683 O O . SER A 1 339 ? -6.479 0.849 24.273 1.00 46.09 339 SER A O 1
ATOM 2685 N N . VAL A 1 340 ? -5.870 2.711 25.350 1.00 49.09 340 VAL A N 1
ATOM 2686 C CA . VAL A 1 340 ? -4.526 2.749 24.749 1.00 49.09 340 VAL A CA 1
ATOM 2687 C C . VAL A 1 340 ? -3.576 1.997 25.670 1.00 49.09 340 VAL A C 1
ATOM 2689 O O . VAL A 1 340 ? -3.192 2.482 26.735 1.00 49.09 340 VAL A O 1
ATOM 2692 N N . LYS A 1 341 ? -3.206 0.780 25.269 1.00 49.84 341 LYS A N 1
ATOM 2693 C CA . LYS A 1 341 ? -2.290 -0.062 26.035 1.00 49.84 341 LYS A CA 1
ATOM 2694 C C . LYS A 1 341 ? -0.865 0.295 25.640 1.00 49.84 341 LYS A C 1
ATOM 2696 O O . LYS A 1 341 ? -0.362 -0.067 24.578 1.00 49.84 341 LYS A O 1
ATOM 2701 N N . TYR A 1 342 ? -0.205 1.027 26.524 1.00 47.88 342 TYR A N 1
ATOM 2702 C CA . TYR A 1 342 ? 1.221 1.284 26.415 1.00 47.88 342 TYR A CA 1
ATOM 2703 C C . TYR A 1 342 ? 1.994 -0.018 26.681 1.00 47.88 342 TYR A C 1
ATOM 2705 O O . TYR A 1 342 ? 1.700 -0.708 27.653 1.00 47.88 342 TYR A O 1
ATOM 2713 N N . LEU A 1 343 ? 2.981 -0.352 25.845 1.00 41.66 343 LEU A N 1
ATOM 2714 C CA . LEU A 1 343 ? 3.926 -1.447 26.100 1.00 41.66 343 LEU A CA 1
ATOM 2715 C C . LEU A 1 343 ? 4.770 -1.106 27.343 1.00 41.66 343 LEU A C 1
ATOM 2717 O O . LEU A 1 343 ? 5.617 -0.210 27.266 1.00 41.66 343 LEU A O 1
ATOM 2721 N N . PRO A 1 344 ? 4.568 -1.749 28.506 1.00 33.59 344 PRO A N 1
ATOM 2722 C CA . PRO A 1 344 ? 5.233 -1.327 29.723 1.00 33.59 344 PRO A CA 1
ATOM 2723 C C . PRO A 1 344 ? 6.649 -1.908 29.768 1.00 33.59 344 PRO A C 1
ATOM 2725 O O . PRO A 1 344 ? 6.845 -3.043 30.189 1.00 33.59 344 PRO A O 1
ATOM 2728 N N . SER A 1 345 ? 7.664 -1.117 29.413 1.00 32.97 345 SER A N 1
ATOM 2729 C CA . SER A 1 345 ? 9.020 -1.322 29.943 1.00 32.97 345 SER A CA 1
ATOM 2730 C C . SER A 1 345 ? 9.884 -0.059 29.865 1.00 32.97 345 SER A C 1
ATOM 2732 O O . SER A 1 345 ? 10.885 -0.007 29.154 1.00 32.97 345 SER A O 1
ATOM 2734 N N . TYR A 1 346 ? 9.535 0.951 30.662 1.00 29.92 346 TYR A N 1
ATOM 2735 C CA . TYR A 1 346 ? 10.532 1.872 31.204 1.00 29.92 346 TYR A CA 1
ATOM 2736 C C . TYR A 1 346 ? 11.130 1.240 32.462 1.00 29.92 346 TYR A C 1
ATOM 2738 O O . TYR A 1 346 ? 10.589 1.349 33.560 1.00 29.92 346 TYR A O 1
ATOM 2746 N N . ARG A 1 347 ? 12.273 0.575 32.315 1.00 28.11 347 ARG A N 1
ATOM 2747 C CA . ARG A 1 347 ? 13.266 0.548 33.390 1.00 28.11 347 ARG A CA 1
ATOM 2748 C C . ARG A 1 347 ? 14.540 1.138 32.814 1.00 28.11 347 ARG A C 1
ATOM 2750 O O . ARG A 1 347 ? 15.106 0.564 31.893 1.00 28.11 347 ARG A O 1
ATOM 2757 N N . HIS A 1 348 ? 14.865 2.331 33.315 1.00 31.66 348 HIS A N 1
ATOM 2758 C CA . HIS A 1 348 ? 16.082 3.116 33.115 1.00 31.66 348 HIS A CA 1
ATOM 2759 C C . HIS A 1 348 ? 17.116 2.517 32.155 1.00 31.66 348 HIS A C 1
ATOM 2761 O O . HIS A 1 348 ? 17.855 1.614 32.529 1.00 31.66 348 HIS A O 1
ATOM 2767 N N . LEU A 1 349 ? 17.232 3.105 30.967 1.00 25.00 349 LEU A N 1
ATOM 2768 C CA . LEU A 1 349 ? 18.496 3.154 30.242 1.00 25.00 349 LEU A CA 1
ATOM 2769 C C . LEU A 1 349 ? 18.685 4.588 29.757 1.00 25.00 349 LEU A C 1
ATOM 2771 O O . LEU A 1 349 ? 17.732 5.230 29.321 1.00 25.00 349 LEU A O 1
ATOM 2775 N N . GLU A 1 350 ? 19.901 5.063 29.959 1.00 28.94 350 GLU A N 1
ATOM 2776 C CA . GLU A 1 350 ? 20.362 6.441 29.886 1.00 28.94 350 GLU A CA 1
ATOM 2777 C C . GLU A 1 350 ? 19.933 7.186 28.612 1.00 28.94 350 GLU A C 1
ATOM 2779 O O . GLU A 1 350 ? 19.704 6.605 27.552 1.00 28.94 350 GLU A O 1
ATOM 2784 N N . SER A 1 351 ? 19.789 8.498 28.791 1.00 28.84 351 SER A N 1
ATOM 2785 C CA . SER A 1 351 ? 19.480 9.552 27.822 1.00 28.84 351 SER A CA 1
ATOM 2786 C C . SER A 1 351 ? 19.745 9.240 26.343 1.00 28.84 351 SER A C 1
ATOM 2788 O O . SER A 1 351 ? 20.869 8.931 25.960 1.00 28.84 351 SER A O 1
ATOM 2790 N N . CYS A 1 352 ? 18.743 9.522 25.500 1.00 26.02 352 CYS A N 1
ATOM 2791 C CA . CYS A 1 352 ? 18.802 9.649 24.031 1.00 26.02 352 CYS A CA 1
ATOM 2792 C C . CYS A 1 352 ? 19.744 10.759 23.502 1.00 26.02 352 CYS A C 1
ATOM 2794 O O . CYS A 1 352 ? 19.562 11.237 22.391 1.00 26.02 352 CYS A O 1
ATOM 2796 N N . ASN A 1 353 ? 20.761 11.162 24.263 1.00 29.34 353 ASN A N 1
ATOM 2797 C CA . ASN A 1 353 ? 21.804 12.078 23.818 1.00 29.34 353 ASN A CA 1
ATOM 2798 C C . ASN A 1 353 ? 23.136 11.336 23.834 1.00 29.34 353 ASN A C 1
ATOM 2800 O O . ASN A 1 353 ? 23.819 11.362 24.852 1.00 29.34 353 ASN A O 1
ATOM 2804 N N . GLN A 1 354 ? 23.477 10.677 22.726 1.00 29.72 354 GLN A N 1
ATOM 2805 C CA . GLN A 1 354 ? 24.850 10.542 22.224 1.00 29.72 354 GLN A CA 1
ATOM 2806 C C . GLN A 1 354 ? 24.852 9.700 20.945 1.00 29.72 354 GLN A C 1
ATOM 2808 O O . GLN A 1 354 ? 25.017 8.487 20.986 1.00 29.72 354 GLN A O 1
ATOM 2813 N N . LEU A 1 355 ? 24.696 10.368 19.805 1.00 25.92 355 LEU A N 1
ATOM 2814 C CA . LEU A 1 355 ? 25.365 9.988 18.564 1.00 25.92 355 LEU A CA 1
ATOM 2815 C C . LEU A 1 355 ? 25.851 11.297 17.930 1.00 25.92 355 LEU A C 1
ATOM 2817 O O . LEU A 1 355 ? 25.040 12.126 17.520 1.00 25.92 355 LEU A O 1
ATOM 2821 N N . GLN A 1 356 ? 27.169 11.506 18.009 1.00 27.11 356 GLN A N 1
ATOM 2822 C CA . GLN A 1 356 ? 27.919 12.439 17.166 1.00 27.11 356 GLN A CA 1
ATOM 2823 C C . GLN A 1 356 ? 27.975 11.916 15.735 1.00 27.11 356 GLN A C 1
ATOM 2825 O O . GLN A 1 356 ? 28.009 10.671 15.581 1.00 27.11 356 GLN A O 1
#

pLDDT: mean 72.32, std 23.5, range [25.0, 98.44]

Organism: NCBI:txid1169474

Nearest PDB structures (foldseek):
  4htf-assembly1_A  TM=8.897E-01  e=1.318E-01  Escherichia coli O157:H7
  2xvm-assembly2_B  TM=9.432E-01  e=1.900E-01  Escherichia coli
  3dxy-assembly1_A  TM=8.239E-01  e=1.318E-01  Escherichia coli K-12
  3dxz-assembly1_A  TM=7.435E-01  e=1.097E-01  Escherichia coli K-12
  5e72-assembly1_A  TM=8.761E-01  e=4.459E-01  Thermococcus kodakarensis KOD1

Secondary structure (DSSP, 8-state):
--------------------------PPPP--SHHHHHHHHHHHGGG-STTEEEEEE-SSS-EEEEEESSS-HHHHHHHHHSSBTB------TT-EEEEES-TTSHHHHHHHHTT-EEEEE---HHHHHHHHHHHHHHT--SEEEE--EE-SS-EEEEEEEESSSTTSEEEEEHHHHSS-------SSEEEEEEEEEE-HHHHHHHHTGGGGTTPPEEEEE--TT-HHHHHHT-HHHHTSTT--SEEEEE--HHHHHHTT--HHHHHHHHHHHS-PEEEEE--TTS-TT---SSHHHHHHHHHHTTPPPP-SS---EEEEE--SS-TTTHHHHHTT-TTB-----------S----

Mean predicted aligned error: 12.21 Å

Foldseek 3Di:
DDDDDDDDDPPPPPPPPPPVPCPPPQDFFQPLDPVSLVVLCVVQPPQFDPQWHWQFQPDVVIFIFTAHNFLAPQSVCCNVVSARFLPADADDDAEAEEAAQCQLNRHVLVCLSVVYQYEHEHQPVVSLSRNSNRCSRRSSSSYGYYNAHEFQAKAKWKWWAFRSRRSDTATGGDVLVVPPLDPPDPPTTDDIDIGIYHQPVSCVVVVPLVVVPQHAYEYEDDRQQRLVGNCNSCLCCCLDSRHHLEYEYEDEQVSVVSVVHGPLVVVVCNCPSNNAQEEEDLDPPPDSPDNNNHVQSVQVVLVVQPDDHDPVDRRHYYYYDYDDPPNPPVVVSQVPDPRHDYRDDPDDDDDPPDDD